Protein AF-A0A840CSH6-F1 (afdb_monomer_lite)

Foldseek 3Di:
DPPVVVLVLLLVLCVVLVPDPVLSVQSVPDPDPVSNVVSCLVCVVVCVVSVSDALVRCCVRPVVCCVVVQEDEAEEEEEEADAHEYHAAYEYEYEYEQYQEYEYEYEAYAEYEYEYEHYQEYEYEYEHYAEYEYEYAEYQEYEYAYEHYAEYEYEYAEYQEYEYHYEHYAEYEYEYAEYQEYEYEYEAYAEYEYEYAYYQEYEYEYEAYAEYEYEYAEYQEYEYEYEHYAEYEYEYEYYQEYEYEYEDYQEYEYEYEAYQEYEYEYEHYAEYEYEYEHYQEYEYEYEAYQEYEYEYEQYAEYEYEYENYAEYEYEYDNYNDYYYHYHDDHYQYDYPPAARQGDDPDDRDGDRDD

pLDDT: mean 83.44, std 13.01, range [33.84, 97.69]

Radius of gyration: 26.52 Å; chains: 1; bounding box: 66×35×86 Å

Structure (mmCIF, N/CA/C/O backbone):
data_AF-A0A840CSH6-F1
#
_entry.id   AF-A0A840CSH6-F1
#
loop_
_atom_site.group_PDB
_atom_site.id
_atom_site.type_symbol
_atom_site.label_atom_id
_atom_site.label_alt_id
_atom_site.label_comp_id
_atom_site.label_asym_id
_atom_site.label_entity_id
_atom_site.label_seq_id
_atom_site.pdbx_PDB_ins_code
_atom_site.Cartn_x
_atom_site.Cartn_y
_atom_site.Cartn_z
_atom_site.occupancy
_atom_site.B_iso_or_equiv
_atom_site.auth_seq_id
_atom_site.auth_comp_id
_atom_site.auth_asym_id
_atom_site.auth_atom_id
_atom_site.pdbx_PDB_model_num
ATOM 1 N N . MET A 1 1 ? -8.809 0.773 44.488 1.00 75.50 1 MET A N 1
ATOM 2 C CA . MET A 1 1 ? -8.266 2.043 45.018 1.00 75.50 1 MET A CA 1
ATOM 3 C C . MET A 1 1 ? -9.401 3.065 45.076 1.00 75.50 1 MET A C 1
ATOM 5 O O . MET A 1 1 ? -10.234 3.048 44.177 1.00 75.50 1 MET A O 1
ATOM 9 N N . GLU A 1 2 ? -9.477 3.898 46.118 1.00 88.19 2 GLU A N 1
ATOM 10 C CA . GLU A 1 2 ? -10.413 5.041 46.185 1.00 88.19 2 GLU A CA 1
ATOM 11 C C . GLU A 1 2 ? -10.160 6.006 45.010 1.00 88.19 2 GLU A C 1
ATOM 13 O O . GLU A 1 2 ? -9.007 6.210 44.619 1.00 88.19 2 GLU A O 1
ATOM 18 N N . PHE A 1 3 ? -11.210 6.611 44.441 1.00 91.62 3 PHE A N 1
ATOM 19 C CA . PHE A 1 3 ? -11.098 7.403 43.204 1.00 91.62 3 PHE A CA 1
ATOM 20 C C . PHE A 1 3 ? -10.075 8.544 43.305 1.00 91.62 3 PHE A C 1
ATOM 22 O O . PHE A 1 3 ? -9.263 8.716 42.399 1.00 91.62 3 PHE A O 1
ATOM 29 N N . ASN A 1 4 ? -10.067 9.293 44.411 1.00 91.31 4 ASN A N 1
ATOM 30 C CA . ASN A 1 4 ? -9.142 10.417 44.590 1.00 91.31 4 ASN A CA 1
ATOM 31 C C . ASN A 1 4 ? -7.675 9.971 44.594 1.00 91.31 4 ASN A C 1
ATOM 33 O O . ASN A 1 4 ? -6.815 10.662 44.052 1.00 91.31 4 ASN A O 1
ATOM 37 N N . GLN A 1 5 ? -7.395 8.798 45.163 1.00 92.31 5 GLN A N 1
ATOM 38 C CA . GLN A 1 5 ? -6.050 8.237 45.189 1.00 92.31 5 GLN A CA 1
ATOM 39 C C . GLN A 1 5 ? -5.638 7.729 43.800 1.00 92.31 5 GLN A C 1
ATOM 41 O O . GLN A 1 5 ? -4.528 8.012 43.359 1.00 92.31 5 GLN A O 1
ATOM 46 N N . LEU A 1 6 ? -6.555 7.070 43.079 1.00 93.06 6 LEU A N 1
ATOM 47 C CA . LEU A 1 6 ? -6.343 6.640 41.692 1.00 93.06 6 LEU A CA 1
ATOM 48 C C . LEU A 1 6 ? -6.071 7.834 40.771 1.00 93.06 6 LEU A C 1
ATOM 50 O O . LEU A 1 6 ? -5.120 7.825 39.995 1.00 93.06 6 LEU A O 1
ATOM 54 N N . LYS A 1 7 ? -6.878 8.890 40.886 1.00 95.06 7 LYS A N 1
ATOM 55 C CA . LYS A 1 7 ? -6.708 10.130 40.127 1.00 95.06 7 LYS A CA 1
ATOM 56 C C . LYS A 1 7 ? -5.348 10.767 40.398 1.00 95.06 7 LYS A C 1
ATOM 58 O O . LYS A 1 7 ? -4.677 11.162 39.449 1.00 95.06 7 LYS A O 1
ATOM 63 N N . GLN A 1 8 ? -4.934 10.856 41.662 1.00 94.38 8 GLN A N 1
ATOM 64 C CA . GLN A 1 8 ? -3.637 11.433 42.008 1.00 94.38 8 GLN A CA 1
ATOM 65 C C . GLN A 1 8 ? -2.475 10.600 41.450 1.00 94.38 8 GLN A C 1
ATOM 67 O O . GLN A 1 8 ? -1.566 11.176 40.860 1.00 94.38 8 GLN A O 1
ATOM 72 N N . ASP A 1 9 ? -2.536 9.268 41.541 1.00 93.94 9 ASP A N 1
ATOM 73 C CA . ASP A 1 9 ? -1.511 8.382 40.969 1.00 93.94 9 ASP A CA 1
ATOM 74 C C . ASP A 1 9 ? -1.409 8.537 39.440 1.00 93.94 9 ASP A C 1
ATOM 76 O O . ASP A 1 9 ? -0.312 8.687 38.897 1.00 93.94 9 ASP A O 1
ATOM 80 N N . VAL A 1 10 ? -2.547 8.597 38.735 1.00 93.12 10 VAL A N 1
ATOM 81 C CA . VAL A 1 10 ? -2.582 8.861 37.286 1.00 93.12 10 VAL A CA 1
ATOM 82 C C . VAL A 1 10 ? -1.981 10.232 36.959 1.00 93.12 10 VAL A C 1
ATOM 84 O O . VAL A 1 10 ? -1.197 10.344 36.018 1.00 93.12 10 VAL A O 1
ATOM 87 N N . LEU A 1 11 ? -2.290 11.277 37.731 1.00 93.75 11 LEU A N 1
ATOM 88 C CA . LEU A 1 11 ? -1.718 12.612 37.527 1.00 93.75 11 LEU A CA 1
ATOM 89 C C . LEU A 1 11 ? -0.207 12.640 37.783 1.00 93.75 11 LEU A C 1
ATOM 91 O O . LEU A 1 11 ? 0.535 13.216 36.988 1.00 93.75 11 LEU A O 1
ATOM 95 N N . ASP A 1 12 ? 0.275 11.988 38.836 1.00 93.88 12 ASP A N 1
ATOM 96 C CA . ASP A 1 12 ? 1.703 11.941 39.155 1.00 93.88 12 ASP A CA 1
ATOM 97 C C . ASP A 1 12 ? 2.491 11.202 38.064 1.00 93.88 12 ASP A C 1
ATOM 99 O O . ASP A 1 12 ? 3.541 11.680 37.616 1.00 93.88 12 ASP A O 1
ATOM 103 N N . ARG A 1 13 ? 1.947 10.089 37.549 1.00 94.12 13 ARG A N 1
ATOM 104 C CA . ARG A 1 13 ? 2.492 9.377 36.381 1.00 94.12 13 ARG A CA 1
ATOM 105 C C . ARG A 1 13 ? 2.490 10.253 35.131 1.00 94.12 13 ARG A C 1
ATOM 107 O O . ARG A 1 13 ? 3.520 10.360 34.468 1.00 94.12 13 ARG A O 1
ATOM 114 N N . ALA A 1 14 ? 1.379 10.929 34.838 1.00 92.75 14 ALA A N 1
ATOM 115 C CA . ALA A 1 14 ? 1.262 11.824 33.688 1.00 92.75 14 ALA A CA 1
ATOM 116 C C . ALA A 1 14 ? 2.286 12.967 33.756 1.00 92.75 14 ALA A C 1
ATOM 118 O O . ALA A 1 14 ? 2.936 13.286 32.763 1.00 92.75 14 ALA A O 1
ATOM 119 N N . LYS A 1 15 ? 2.483 13.552 34.943 1.00 92.12 15 LYS A N 1
ATOM 120 C CA . LYS A 1 15 ? 3.477 14.604 35.179 1.00 92.12 15 LYS A CA 1
ATOM 121 C C . LYS A 1 15 ? 4.899 14.088 34.980 1.00 92.12 15 LYS A C 1
ATOM 123 O O . LYS A 1 15 ? 5.709 14.767 34.352 1.00 92.12 15 LYS A O 1
ATOM 128 N N . LYS A 1 16 ? 5.200 12.885 35.480 1.00 93.06 16 LYS A N 1
ATOM 129 C CA . LYS A 1 16 ? 6.506 12.233 35.308 1.00 93.06 16 LYS A CA 1
ATOM 130 C C . LYS A 1 16 ? 6.823 11.966 33.833 1.00 93.06 16 LYS A C 1
ATOM 132 O O . LYS A 1 16 ? 7.954 12.192 33.416 1.00 93.06 16 LYS A O 1
ATOM 137 N N . CYS A 1 17 ? 5.827 11.550 33.053 1.00 90.75 17 CYS A N 1
ATOM 138 C CA . CYS A 1 17 ? 5.929 11.337 31.606 1.00 90.75 17 CYS A CA 1
ATOM 139 C C . CYS A 1 17 ? 5.760 12.626 30.777 1.00 90.75 17 CYS A C 1
ATOM 141 O O . CYS A 1 17 ? 5.670 12.551 29.558 1.00 90.75 17 CYS A O 1
ATOM 143 N N . GLN A 1 18 ? 5.721 13.805 31.414 1.00 90.62 18 GLN A N 1
ATOM 144 C CA . GLN A 1 18 ? 5.604 15.112 30.752 1.00 90.62 18 GLN A CA 1
ATOM 145 C C . GLN A 1 18 ? 4.375 15.237 29.834 1.00 90.62 18 GLN A C 1
ATOM 147 O O . GLN A 1 18 ? 4.466 15.749 28.719 1.00 90.62 18 GLN A O 1
ATOM 152 N N . ALA A 1 19 ? 3.209 14.796 30.316 1.00 87.62 19 ALA A N 1
ATOM 153 C CA . ALA A 1 19 ? 1.940 14.982 29.619 1.00 87.62 19 ALA A CA 1
ATOM 154 C C . ALA A 1 19 ? 1.723 16.446 29.209 1.00 87.62 19 ALA A C 1
ATOM 156 O O . ALA A 1 19 ? 2.018 17.384 29.959 1.00 87.62 19 ALA A O 1
ATOM 157 N N . CYS A 1 20 ? 1.144 16.641 28.029 1.00 87.62 20 CYS A N 1
ATOM 158 C CA . CYS A 1 20 ? 0.759 17.957 27.552 1.00 87.62 20 CYS A CA 1
ATOM 159 C C . CYS A 1 20 ? -0.301 18.602 28.464 1.00 87.62 20 CYS A C 1
ATOM 161 O O . CYS A 1 20 ? -1.147 17.947 29.080 1.00 87.62 20 CYS A O 1
ATOM 163 N N . GLN A 1 21 ? -0.219 19.931 28.576 1.00 88.69 21 GLN A N 1
ATOM 164 C CA . GLN A 1 21 ? -1.029 20.719 29.510 1.00 88.69 21 GLN A CA 1
ATOM 165 C C . GLN A 1 21 ? -2.552 20.538 29.333 1.00 88.69 21 GLN A C 1
ATOM 167 O O . GLN A 1 21 ? -3.242 20.452 30.354 1.00 88.69 21 GLN A O 1
ATOM 172 N N . PRO A 1 22 ? -3.114 20.473 28.107 1.00 89.94 22 PRO A N 1
ATOM 173 C CA . PRO A 1 22 ? -4.557 20.300 27.927 1.00 89.94 22 PRO A CA 1
ATOM 174 C C . PRO A 1 22 ? -5.082 18.961 28.469 1.00 89.94 22 PRO A C 1
ATOM 176 O O . PRO A 1 22 ? -6.069 18.938 29.205 1.00 89.94 22 PRO A O 1
ATOM 179 N N . GLU A 1 23 ? -4.404 17.860 28.162 1.00 88.31 23 GLU A N 1
ATOM 180 C CA . GLU A 1 23 ? -4.764 16.486 28.511 1.00 88.31 23 GLU A CA 1
ATOM 181 C C . GLU A 1 23 ? -4.581 16.250 30.009 1.00 88.31 23 GLU A C 1
ATOM 183 O O . GLU A 1 23 ? -5.478 15.722 30.670 1.00 88.31 23 GLU A O 1
ATOM 188 N N . TYR A 1 24 ? -3.477 16.754 30.572 1.00 90.81 24 TYR A N 1
ATOM 189 C CA . TYR A 1 24 ? -3.253 16.767 32.016 1.00 90.81 24 TYR A CA 1
ATOM 190 C C . TYR A 1 24 ? -4.374 17.517 32.745 1.00 90.81 24 TYR A C 1
ATOM 192 O O . TYR A 1 24 ? -4.922 17.035 33.737 1.00 90.81 24 TYR A O 1
ATOM 200 N N . LYS A 1 25 ? -4.778 18.687 32.232 1.00 92.25 25 LYS A N 1
ATOM 201 C CA . LYS A 1 25 ? -5.885 19.469 32.797 1.00 92.25 25 LYS A CA 1
ATOM 202 C C . LYS A 1 25 ? -7.226 18.745 32.661 1.00 92.25 25 LYS A C 1
ATOM 204 O O . LYS A 1 25 ? -8.068 18.890 33.544 1.00 92.25 25 LYS A O 1
ATOM 209 N N . ARG A 1 26 ? -7.431 17.964 31.594 1.00 93.56 26 ARG A N 1
ATOM 210 C CA . ARG A 1 26 ? -8.621 17.117 31.405 1.00 93.56 26 ARG A CA 1
ATOM 211 C C . ARG A 1 26 ? -8.691 16.019 32.466 1.00 93.56 26 ARG A C 1
ATOM 213 O O . ARG A 1 26 ? -9.722 15.894 33.116 1.00 93.56 26 ARG A O 1
ATOM 220 N N . ALA A 1 27 ? -7.586 15.310 32.708 1.00 91.94 27 ALA A N 1
ATOM 221 C CA . ALA A 1 27 ? -7.486 14.325 33.789 1.00 91.94 27 ALA A CA 1
ATOM 222 C C . ALA A 1 27 ? -7.647 14.977 35.174 1.00 91.94 27 ALA A C 1
ATOM 224 O O . ALA A 1 27 ? -8.342 14.459 36.039 1.00 91.94 27 ALA A O 1
ATOM 225 N N . TYR A 1 28 ? -7.076 16.166 35.391 1.00 92.44 28 TYR A N 1
ATOM 226 C CA . TYR A 1 28 ? -7.218 16.887 36.660 1.00 92.44 28 TYR A CA 1
ATOM 227 C C . TYR A 1 28 ? -8.666 17.307 36.943 1.00 92.44 28 TYR A C 1
ATOM 229 O O . TYR A 1 28 ? -9.079 17.373 38.099 1.00 92.44 28 TYR A O 1
ATOM 237 N N . LYS A 1 29 ? -9.455 17.571 35.900 1.00 94.81 29 LYS A N 1
ATOM 238 C CA . LYS A 1 29 ? -10.866 17.947 36.017 1.00 94.81 29 LYS A CA 1
ATOM 239 C C . LYS A 1 29 ? -11.826 16.767 36.145 1.00 94.81 29 LYS A C 1
ATOM 241 O O . LYS A 1 29 ? -12.981 17.021 36.443 1.00 94.81 29 LYS A O 1
ATOM 246 N N . SER A 1 30 ? -11.387 15.522 35.948 1.00 94.50 30 SER A N 1
ATOM 247 C CA . SER A 1 30 ? -12.291 14.370 36.039 1.00 94.50 30 SER A CA 1
ATOM 248 C C . SER A 1 30 ? -12.869 14.236 37.449 1.00 94.50 30 SER A C 1
ATOM 250 O O . SER A 1 30 ? -12.109 14.234 38.425 1.00 94.50 30 SER A O 1
ATOM 252 N N . GLU A 1 31 ? -14.177 14.066 37.559 1.00 93.62 31 GLU A N 1
ATOM 253 C CA . GLU A 1 31 ? -14.899 13.915 38.829 1.00 93.62 31 GLU A CA 1
ATOM 254 C C . GLU A 1 31 ? -15.273 12.457 39.114 1.00 93.62 31 GLU A C 1
ATOM 256 O O . GLU A 1 31 ? -15.646 12.110 40.232 1.00 93.62 31 GLU A O 1
ATOM 261 N N . SER A 1 32 ? -15.114 11.579 38.120 1.00 94.00 32 SER A N 1
ATOM 262 C CA . SER A 1 32 ? -15.403 10.155 38.244 1.00 94.00 32 SER A CA 1
ATOM 263 C C . SER A 1 32 ? -14.334 9.272 37.607 1.00 94.00 32 SER A C 1
ATOM 265 O O . SER A 1 32 ? -13.576 9.679 36.721 1.00 94.00 32 SER A O 1
ATOM 267 N N . LYS A 1 33 ? -14.313 8.008 38.036 1.00 93.38 33 LYS A N 1
ATOM 268 C CA . LYS A 1 33 ? -13.463 6.958 37.465 1.00 93.38 33 LYS A CA 1
ATOM 269 C C . LYS A 1 33 ? -13.720 6.759 35.966 1.00 93.38 33 LYS A C 1
ATOM 271 O O . LYS A 1 33 ? -12.779 6.556 35.208 1.00 93.38 33 LYS A O 1
ATOM 276 N N . ARG A 1 34 ? -14.984 6.888 35.551 1.00 93.19 34 ARG A N 1
ATOM 277 C CA . ARG A 1 34 ? -15.430 6.845 34.153 1.00 93.19 34 ARG A CA 1
ATOM 278 C C . ARG A 1 34 ? -14.826 7.981 33.330 1.00 93.19 34 ARG A C 1
ATOM 280 O O . ARG A 1 34 ? -14.251 7.733 32.277 1.00 93.19 34 ARG A O 1
ATOM 287 N N . GLU A 1 35 ? -14.909 9.219 33.813 1.00 93.62 35 GLU A N 1
ATOM 288 C CA . GLU A 1 35 ? -14.314 10.371 33.120 1.00 93.62 35 GLU A CA 1
ATOM 289 C C . GLU A 1 35 ? -12.792 10.269 33.038 1.00 93.62 35 GLU A C 1
ATOM 291 O O . GLU A 1 35 ? -12.209 10.565 31.995 1.00 93.62 35 GLU A O 1
ATOM 296 N N . LEU A 1 36 ? -12.150 9.812 34.116 1.00 93.44 36 LEU A N 1
ATOM 297 C CA . LEU A 1 36 ? -10.711 9.573 34.130 1.00 93.44 36 LEU A CA 1
ATOM 298 C C . LEU A 1 36 ? -10.322 8.512 33.091 1.00 93.44 36 LEU A C 1
ATOM 300 O O . LEU A 1 36 ? -9.391 8.732 32.316 1.00 93.44 36 LEU A O 1
ATOM 304 N N . LEU A 1 37 ? -11.070 7.404 33.017 1.00 92.38 37 LEU A N 1
ATOM 305 C CA . LEU A 1 37 ? -10.856 6.365 32.012 1.00 92.38 37 LEU A CA 1
ATOM 306 C C . LEU A 1 37 ? -11.077 6.889 30.589 1.00 92.38 37 LEU A C 1
ATOM 308 O O . LEU A 1 37 ? -10.273 6.577 29.720 1.00 92.38 37 LEU A O 1
ATOM 312 N N . GLN A 1 38 ? -12.080 7.736 30.341 1.00 91.50 38 GLN A N 1
ATOM 313 C CA . GLN A 1 38 ? -12.271 8.360 29.025 1.00 91.50 38 GLN A CA 1
ATOM 314 C C . GLN A 1 38 ? -11.045 9.178 28.597 1.00 91.50 38 GLN A C 1
ATOM 316 O O . GLN A 1 38 ? -10.622 9.101 27.446 1.00 91.50 38 GLN A O 1
ATOM 321 N N . VAL A 1 39 ? -10.449 9.951 29.514 1.00 91.88 39 VAL A N 1
ATOM 322 C CA . VAL A 1 39 ? -9.219 10.709 29.221 1.00 91.88 39 VAL A CA 1
ATOM 323 C C . VAL A 1 39 ? -8.065 9.767 28.875 1.00 91.88 39 VAL A C 1
ATOM 325 O O . VAL A 1 39 ? -7.308 10.054 27.945 1.00 91.88 39 VAL A O 1
ATOM 328 N N . ILE A 1 40 ? -7.950 8.642 29.588 1.00 90.38 40 ILE A N 1
ATOM 329 C CA . ILE A 1 40 ? -6.937 7.617 29.320 1.00 90.38 40 ILE A CA 1
ATOM 330 C C . ILE A 1 40 ? -7.183 6.955 27.960 1.00 90.38 40 ILE A C 1
ATOM 332 O O . ILE A 1 40 ? -6.250 6.868 27.173 1.00 90.38 40 ILE A O 1
ATOM 336 N N . VAL A 1 41 ? -8.411 6.531 27.650 1.00 86.88 41 VAL A N 1
ATOM 337 C CA . VAL A 1 41 ? -8.781 5.855 26.391 1.00 86.88 41 VAL A CA 1
ATOM 338 C C . VAL A 1 41 ? -8.519 6.742 25.176 1.00 86.88 41 VAL A C 1
ATOM 340 O O . VAL A 1 41 ? -7.950 6.280 24.184 1.00 86.88 41 VAL A O 1
ATOM 343 N N . ASP A 1 42 ? -8.850 8.029 25.269 1.00 87.19 42 ASP A N 1
ATOM 344 C CA . ASP A 1 42 ? -8.570 9.000 24.207 1.00 87.19 42 ASP A CA 1
ATOM 345 C C . ASP A 1 42 ? -7.067 9.134 23.919 1.00 87.19 42 ASP A C 1
ATOM 347 O O . ASP A 1 42 ? -6.677 9.409 22.785 1.00 87.19 42 ASP A O 1
ATOM 351 N N . ASN A 1 43 ? -6.226 8.891 24.928 1.00 87.12 43 ASN A N 1
ATOM 352 C CA . ASN A 1 43 ? -4.773 9.057 24.876 1.00 87.12 43 ASN A CA 1
ATOM 353 C C . ASN A 1 43 ? -4.014 7.739 25.089 1.00 87.12 43 ASN A C 1
ATOM 355 O O . ASN A 1 43 ? -2.832 7.748 25.439 1.00 87.12 43 ASN A O 1
ATOM 359 N N . ILE A 1 44 ? -4.668 6.593 24.876 1.00 84.38 44 ILE A N 1
ATOM 360 C CA . ILE A 1 44 ? -4.154 5.305 25.358 1.00 84.38 44 ILE A CA 1
ATOM 361 C C . ILE A 1 44 ? -2.854 4.902 24.657 1.00 84.38 44 ILE A C 1
ATOM 363 O O . ILE A 1 44 ? -1.945 4.364 25.281 1.00 84.38 44 ILE A O 1
ATOM 367 N N . VAL A 1 45 ? -2.719 5.263 23.376 1.00 79.38 45 VAL A N 1
ATOM 368 C CA . VAL A 1 45 ? -1.491 5.061 22.594 1.00 79.38 45 VAL A CA 1
ATOM 369 C C . VAL A 1 45 ? -0.317 5.818 23.212 1.00 79.38 45 VAL A C 1
ATOM 371 O O . VAL A 1 45 ? 0.763 5.253 23.362 1.00 79.38 45 VAL A O 1
ATOM 374 N N . TRP A 1 46 ? -0.526 7.074 23.613 1.00 86.19 46 TRP A N 1
ATOM 375 C CA . TRP A 1 46 ? 0.505 7.882 24.264 1.00 86.19 46 TRP A CA 1
ATOM 376 C C . TRP A 1 46 ? 0.846 7.336 25.655 1.00 86.19 46 TRP A C 1
ATOM 378 O O . TRP A 1 46 ? 2.021 7.147 25.963 1.00 86.19 46 TRP A O 1
ATOM 388 N N . ALA A 1 47 ? -0.173 7.002 26.455 1.00 86.06 47 ALA A N 1
ATOM 389 C CA . ALA A 1 47 ? 0.015 6.486 27.809 1.00 86.06 47 ALA A CA 1
ATOM 390 C C . ALA A 1 47 ? 0.879 5.212 27.830 1.00 86.06 47 ALA A C 1
ATOM 392 O O . ALA A 1 47 ? 1.738 5.060 28.697 1.00 86.06 47 ALA A O 1
ATOM 393 N N . TYR A 1 48 ? 0.700 4.326 26.849 1.00 83.00 48 TYR A N 1
ATOM 394 C CA . TYR A 1 48 ? 1.514 3.117 26.717 1.00 83.00 48 TYR A CA 1
ATOM 395 C C . TYR A 1 48 ? 2.885 3.385 26.094 1.00 83.00 48 TYR A C 1
ATOM 397 O O . TYR A 1 48 ? 3.886 2.846 26.567 1.00 83.00 48 TYR A O 1
ATOM 405 N N . LYS A 1 49 ? 2.964 4.242 25.067 1.00 82.62 49 LYS A N 1
ATOM 406 C CA . LYS A 1 49 ? 4.234 4.609 24.420 1.00 82.62 49 LYS A CA 1
ATOM 407 C C . LYS A 1 49 ? 5.226 5.217 25.415 1.00 82.62 49 LYS A C 1
ATOM 409 O O . LYS A 1 49 ? 6.387 4.819 25.434 1.00 82.62 49 LYS A O 1
ATOM 414 N N . GLU A 1 50 ? 4.756 6.119 26.273 1.00 87.94 50 GLU A N 1
ATOM 415 C CA . GLU A 1 50 ? 5.570 6.758 27.316 1.00 87.94 50 GLU A CA 1
ATOM 416 C C . GLU A 1 50 ? 5.708 5.904 28.587 1.00 87.94 50 GLU A C 1
ATOM 418 O O . GLU A 1 50 ? 6.267 6.361 29.587 1.00 87.94 50 GLU A O 1
ATOM 423 N N . LYS A 1 51 ? 5.197 4.662 28.571 1.00 85.19 51 LYS A N 1
ATOM 424 C CA . LYS A 1 51 ? 5.183 3.734 29.716 1.00 85.19 51 LYS A CA 1
ATOM 425 C C . LYS A 1 51 ? 4.581 4.357 30.981 1.00 85.19 51 LYS A C 1
ATOM 427 O O . LYS A 1 51 ? 4.998 4.051 32.098 1.00 85.19 51 LYS A O 1
ATOM 432 N N . MET A 1 52 ? 3.615 5.254 30.805 1.00 90.19 52 MET A N 1
ATOM 433 C CA . MET A 1 52 ? 2.877 5.879 31.897 1.00 90.19 52 MET A CA 1
ATOM 434 C C . MET A 1 52 ? 1.995 4.841 32.602 1.00 90.19 52 MET A C 1
ATOM 436 O O . MET A 1 52 ? 1.938 4.799 33.835 1.00 90.19 52 MET A O 1
ATOM 440 N N . LEU A 1 53 ? 1.321 4.011 31.802 1.00 87.81 53 LEU A N 1
ATOM 441 C CA . LEU A 1 53 ? 0.413 2.951 32.227 1.00 87.81 53 LEU A CA 1
ATOM 442 C C . LEU A 1 53 ? 0.782 1.646 31.516 1.00 87.81 53 LEU A C 1
ATOM 444 O O . LEU A 1 53 ? 1.281 1.666 30.390 1.00 87.81 53 LEU A O 1
ATOM 448 N N . ASP A 1 54 ? 0.512 0.523 32.174 1.00 85.25 54 ASP A N 1
ATOM 449 C CA . ASP A 1 54 ? 0.631 -0.816 31.601 1.00 85.25 54 ASP A CA 1
ATOM 450 C C . ASP A 1 54 ? -0.704 -1.573 31.694 1.00 85.25 54 ASP A C 1
ATOM 452 O O . ASP A 1 54 ? -1.658 -1.138 32.347 1.00 85.25 54 ASP A O 1
ATOM 456 N N . THR A 1 55 ? -0.787 -2.712 31.003 1.00 82.81 55 THR A N 1
ATOM 457 C CA . THR A 1 55 ? -2.009 -3.528 30.934 1.00 82.81 55 THR A CA 1
ATOM 458 C C . THR A 1 55 ? -2.454 -4.040 32.293 1.00 82.81 55 THR A C 1
ATOM 460 O O . THR A 1 55 ? -3.655 -4.050 32.558 1.00 82.81 55 THR A O 1
ATOM 463 N N . GLN A 1 56 ? -1.519 -4.410 33.170 1.00 84.94 56 GLN A N 1
ATOM 464 C CA . GLN A 1 56 ? -1.870 -4.904 34.496 1.00 84.94 56 GLN A CA 1
ATOM 465 C C . GLN A 1 56 ? -2.506 -3.789 35.328 1.00 84.94 56 GLN A C 1
ATOM 467 O O . GLN A 1 56 ? -3.573 -3.980 35.903 1.00 84.94 56 GLN A O 1
ATOM 472 N N . TYR A 1 57 ? -1.928 -2.589 35.291 1.00 88.50 57 TYR A N 1
ATOM 473 C CA . TYR A 1 57 ? -2.480 -1.4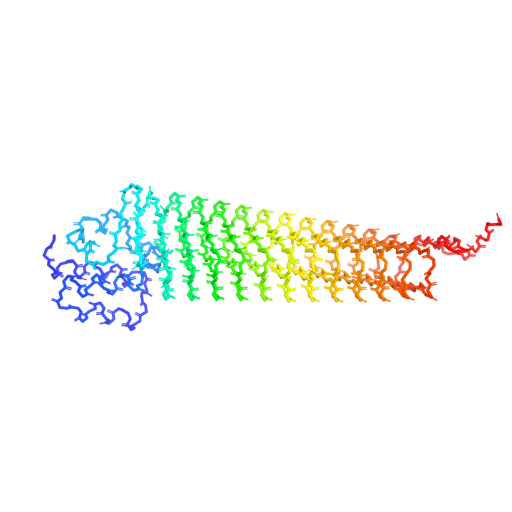18 35.955 1.00 88.50 57 TYR A CA 1
ATOM 474 C C . TYR A 1 57 ? -3.893 -1.085 35.462 1.00 88.50 57 TYR A C 1
ATOM 476 O O . TYR A 1 57 ? -4.768 -0.769 36.272 1.00 88.50 57 TYR A O 1
ATOM 484 N N . MET A 1 58 ? -4.135 -1.159 34.148 1.00 87.81 58 MET A N 1
ATOM 485 C CA . MET A 1 58 ? -5.466 -0.924 33.580 1.00 87.81 58 MET A CA 1
ATOM 486 C C . MET A 1 58 ? -6.481 -1.958 34.078 1.00 87.81 58 MET A C 1
ATOM 488 O O . MET A 1 58 ? -7.597 -1.587 34.435 1.00 87.81 58 MET A O 1
ATOM 492 N N . ILE A 1 59 ? -6.098 -3.236 34.140 1.00 85.19 59 ILE A N 1
ATOM 493 C CA . ILE A 1 59 ? -6.955 -4.319 34.644 1.00 85.19 59 ILE A CA 1
ATOM 494 C C . ILE A 1 59 ? -7.278 -4.108 36.125 1.00 85.19 59 ILE A C 1
ATOM 496 O O . ILE A 1 59 ? -8.450 -4.115 36.509 1.00 85.19 59 ILE A O 1
ATOM 500 N N . ASP A 1 60 ? -6.256 -3.868 36.944 1.00 88.88 60 ASP A N 1
ATOM 501 C CA . ASP A 1 60 ? -6.393 -3.756 38.397 1.00 88.88 60 ASP A CA 1
ATOM 502 C C . ASP A 1 60 ? -7.262 -2.561 38.800 1.00 88.88 60 ASP A C 1
ATOM 504 O O . ASP A 1 60 ? -7.975 -2.604 39.806 1.00 88.88 60 ASP A O 1
ATOM 508 N N . ASN A 1 61 ? -7.209 -1.483 38.012 1.00 90.25 61 ASN A N 1
ATOM 509 C CA . ASN A 1 61 ? -7.864 -0.235 38.363 1.00 90.25 61 ASN A CA 1
ATOM 510 C C . ASN A 1 61 ? -9.142 0.050 37.587 1.00 90.25 61 ASN A C 1
ATOM 512 O O . ASN A 1 61 ? -9.942 0.790 38.134 1.00 90.25 61 ASN A O 1
ATOM 516 N N . PHE A 1 62 ? -9.378 -0.486 36.384 1.00 90.62 62 PHE A N 1
ATOM 517 C CA . PHE A 1 62 ? -10.496 -0.067 35.515 1.00 90.62 62 PHE A CA 1
ATOM 518 C C . PHE A 1 62 ? -11.302 -1.216 34.883 1.00 90.62 62 PHE A C 1
ATOM 520 O O . PHE A 1 62 ? -12.175 -0.948 34.057 1.00 90.62 62 PHE A O 1
ATOM 527 N N . SER A 1 63 ? -11.037 -2.475 35.247 1.00 86.12 63 SER A N 1
ATOM 528 C CA . SER A 1 63 ? -11.691 -3.653 34.643 1.00 86.12 63 SER A CA 1
ATOM 529 C C . SER A 1 63 ? -13.223 -3.640 34.704 1.00 86.12 63 SER A C 1
ATOM 531 O O . SER A 1 63 ? -13.875 -4.119 33.781 1.00 86.12 63 SER A O 1
ATOM 533 N N . ASP A 1 64 ? -13.801 -3.032 35.737 1.00 87.38 64 ASP A N 1
ATOM 534 C CA . ASP A 1 64 ? -15.241 -2.814 35.923 1.00 87.38 64 ASP A CA 1
ATOM 535 C C . ASP A 1 64 ? -15.889 -1.931 34.845 1.00 87.38 64 ASP A C 1
ATOM 537 O O . ASP A 1 64 ? -17.101 -1.983 34.658 1.00 87.38 64 ASP A O 1
ATOM 541 N N . LEU A 1 65 ? -15.099 -1.135 34.121 1.00 89.75 65 LEU A N 1
ATOM 542 C CA . LEU A 1 65 ? -15.573 -0.214 33.085 1.00 89.75 65 LEU A CA 1
ATOM 543 C C . LEU A 1 65 ? -15.229 -0.681 31.662 1.00 89.75 65 LEU A C 1
ATOM 545 O O . LEU A 1 65 ? -15.617 -0.037 30.693 1.00 89.75 65 LEU A O 1
ATOM 549 N N . PHE A 1 66 ? -14.503 -1.785 31.492 1.00 86.62 66 PHE A N 1
ATOM 550 C CA . PHE A 1 66 ? -13.974 -2.189 30.185 1.00 86.62 66 PHE A CA 1
ATOM 551 C C . PHE A 1 66 ? -15.047 -2.433 29.124 1.00 86.62 66 PHE A C 1
ATOM 553 O O . PHE A 1 66 ? -14.908 -1.955 27.999 1.00 86.62 66 PHE A O 1
ATOM 560 N N . GLU A 1 67 ? -16.134 -3.115 29.481 1.00 80.69 67 GLU A N 1
ATOM 561 C CA . GLU A 1 67 ? -17.228 -3.397 28.547 1.00 80.69 67 GLU A CA 1
ATOM 562 C C . GLU A 1 67 ? -17.912 -2.111 28.060 1.00 80.69 67 GLU A C 1
ATOM 564 O O . GLU A 1 67 ? -18.229 -1.984 26.876 1.00 80.69 67 GLU A O 1
ATOM 569 N N . GLU A 1 68 ? -18.058 -1.122 28.946 1.00 85.56 68 GLU A N 1
ATOM 570 C CA . GLU A 1 68 ? -18.648 0.181 28.628 1.00 85.56 68 GLU A CA 1
ATOM 571 C C . GLU A 1 68 ? -17.807 0.955 27.598 1.00 85.56 68 GLU A C 1
ATOM 573 O O . GLU A 1 68 ? -18.351 1.614 26.712 1.00 85.56 68 GLU A O 1
ATOM 578 N N . PHE A 1 69 ? -16.480 0.833 27.682 1.00 83.50 69 PHE A N 1
ATOM 579 C CA . PHE A 1 69 ? -15.525 1.517 26.806 1.00 83.50 69 PHE A CA 1
ATOM 580 C C . PHE A 1 69 ? -15.057 0.667 25.612 1.00 83.50 69 PHE A C 1
ATOM 582 O O . PHE A 1 69 ? -14.216 1.119 24.832 1.00 83.50 69 PHE A O 1
ATOM 589 N N . GLY A 1 70 ? -15.574 -0.558 25.447 1.00 80.56 70 GLY A N 1
ATOM 590 C CA . GLY A 1 70 ? -15.150 -1.475 24.384 1.00 80.56 70 GLY A CA 1
ATOM 591 C C . GLY A 1 70 ? -13.675 -1.885 24.484 1.00 80.56 70 GLY A C 1
ATOM 592 O O . GLY A 1 70 ? -12.994 -1.995 23.458 1.00 80.56 70 GLY A O 1
ATOM 593 N N . ILE A 1 71 ? -13.175 -2.060 25.711 1.00 82.56 71 ILE A N 1
ATOM 594 C CA . ILE A 1 71 ? -11.811 -2.498 26.023 1.00 82.56 71 ILE A CA 1
ATOM 595 C C . ILE A 1 71 ? -11.817 -4.004 26.297 1.00 82.56 71 ILE A C 1
ATOM 597 O O . ILE A 1 71 ? -12.616 -4.485 27.095 1.00 82.56 71 ILE A O 1
ATOM 601 N N . TYR A 1 72 ? -10.901 -4.750 25.681 1.00 80.62 72 TYR A N 1
ATOM 602 C CA . TYR A 1 72 ? -10.767 -6.195 25.889 1.00 80.62 72 TYR A CA 1
ATOM 603 C C . TYR A 1 72 ? -9.297 -6.581 26.056 1.00 80.62 72 TYR A C 1
ATOM 605 O O . TYR A 1 72 ? -8.414 -5.945 25.482 1.00 80.62 72 TYR A O 1
ATOM 613 N N . THR A 1 73 ? -9.012 -7.593 26.875 1.00 74.25 73 THR A N 1
ATOM 614 C CA . THR A 1 73 ? -7.637 -7.903 27.299 1.00 74.25 73 THR A CA 1
ATOM 615 C C . THR A 1 73 ? -7.139 -9.268 26.851 1.00 74.25 73 THR A C 1
ATOM 617 O O . THR A 1 73 ? -6.100 -9.338 26.202 1.00 74.25 73 THR A O 1
ATOM 620 N N . THR A 1 74 ? -7.833 -10.360 27.181 1.00 66.50 74 THR A N 1
ATOM 621 C CA . THR A 1 74 ? -7.364 -11.732 26.928 1.00 66.50 74 THR A CA 1
ATOM 622 C C . THR A 1 74 ? -8.355 -12.544 26.099 1.00 66.50 74 THR A C 1
ATOM 624 O O . THR A 1 74 ? -9.548 -12.588 26.389 1.00 66.50 74 THR A O 1
ATOM 627 N N . GLY A 1 75 ? -7.829 -13.254 25.095 1.00 67.50 75 GLY A N 1
ATOM 628 C CA . GLY A 1 75 ? -8.591 -14.185 24.263 1.00 67.50 75 GLY A CA 1
ATOM 629 C C . GLY A 1 75 ? -8.805 -13.725 22.821 1.00 67.50 75 GLY A C 1
ATOM 630 O O . GLY A 1 75 ? -8.218 -12.747 22.352 1.00 67.50 75 GLY A O 1
ATOM 631 N N . LEU A 1 76 ? -9.618 -14.509 22.109 1.00 70.31 76 LEU A N 1
ATOM 632 C CA . LEU A 1 76 ? -10.119 -14.202 20.774 1.00 70.31 76 LEU A CA 1
ATOM 633 C C . LEU A 1 76 ? -11.479 -13.526 20.911 1.00 70.31 76 LEU A C 1
ATOM 635 O O . LEU A 1 76 ? -12.396 -14.108 21.491 1.00 70.31 76 LEU A O 1
ATOM 639 N N . HIS A 1 77 ? -11.616 -12.331 20.347 1.00 75.56 77 HIS A N 1
ATOM 640 C CA . HIS A 1 77 ? -12.877 -11.598 20.372 1.00 75.56 77 HIS A CA 1
ATOM 641 C C . HIS A 1 77 ? -13.389 -11.325 18.958 1.00 75.56 77 HIS A C 1
ATOM 643 O O . HIS A 1 77 ? -12.638 -10.836 18.111 1.00 75.56 77 HIS A O 1
ATOM 649 N N . GLU A 1 78 ? -14.665 -11.634 18.717 1.00 75.94 78 GLU A N 1
ATOM 650 C CA . GLU A 1 78 ? -15.367 -11.334 17.469 1.00 75.94 78 GLU A CA 1
ATOM 651 C C . GLU A 1 78 ? -16.470 -10.301 17.719 1.00 75.94 78 GLU A C 1
ATOM 653 O O . GLU A 1 78 ? -17.285 -10.463 18.628 1.00 75.94 78 GLU A O 1
ATOM 658 N N . PHE A 1 79 ? -16.498 -9.241 16.911 1.00 75.50 79 PHE A N 1
ATOM 659 C CA . PHE A 1 79 ? -17.425 -8.120 17.083 1.00 75.50 79 PHE A CA 1
ATOM 660 C C . PHE A 1 79 ? -18.181 -7.800 15.799 1.00 75.50 79 PHE A C 1
ATOM 662 O O . PHE A 1 79 ? -17.624 -7.929 14.709 1.00 75.50 79 PHE A O 1
ATOM 669 N N . LYS A 1 80 ? -19.411 -7.297 15.953 1.00 73.00 80 LYS A N 1
ATOM 670 C CA . LYS A 1 80 ? -20.196 -6.650 14.894 1.00 73.00 80 LYS A CA 1
ATOM 671 C C . LYS A 1 80 ? -20.320 -5.149 15.184 1.00 73.00 80 LYS A C 1
ATOM 673 O O . LYS A 1 80 ? -20.652 -4.780 16.309 1.00 73.00 80 LYS A O 1
ATOM 678 N N . ASP A 1 81 ? -20.026 -4.324 14.179 1.00 62.84 81 ASP A N 1
ATOM 679 C CA . ASP A 1 81 ? -20.247 -2.866 14.113 1.00 62.84 81 ASP A CA 1
ATOM 680 C C . ASP A 1 81 ? -19.753 -2.011 15.292 1.00 62.84 81 ASP A C 1
ATOM 682 O O . ASP A 1 81 ? -20.553 -1.330 15.934 1.00 62.84 81 ASP A O 1
ATOM 686 N N . LYS A 1 82 ? -18.441 -1.994 15.583 1.00 67.75 82 LYS A N 1
ATOM 687 C CA . LYS A 1 82 ? -17.869 -1.129 16.640 1.00 67.75 82 LYS A CA 1
ATOM 688 C C . LYS A 1 82 ? -16.418 -0.703 16.387 1.00 67.75 82 LYS A C 1
ATOM 690 O O . LYS A 1 82 ? -15.696 -1.305 15.599 1.00 67.75 82 LYS A O 1
ATOM 695 N N . SER A 1 83 ? -15.988 0.322 17.127 1.00 77.06 83 SER A N 1
ATOM 696 C CA . SER A 1 83 ? -14.579 0.578 17.446 1.00 77.06 83 SER A CA 1
ATOM 697 C C . SER A 1 83 ? -14.202 -0.222 18.694 1.00 77.06 83 SER A C 1
ATOM 699 O O . SER A 1 83 ? -14.929 -0.171 19.683 1.00 77.06 83 SER A O 1
ATOM 701 N N . VAL A 1 84 ? -13.070 -0.925 18.668 1.00 81.06 84 VAL A N 1
ATOM 702 C CA . VAL A 1 84 ? -12.605 -1.786 19.767 1.00 81.06 84 VAL A CA 1
ATOM 703 C C . VAL A 1 84 ? -11.176 -1.430 20.162 1.00 81.06 84 VAL A C 1
ATOM 705 O O . VAL A 1 84 ? -10.339 -1.158 19.298 1.00 81.06 84 VAL A O 1
ATOM 708 N N . THR A 1 85 ? -10.888 -1.465 21.464 1.00 81.06 85 THR A N 1
ATOM 709 C CA . THR A 1 85 ? -9.531 -1.322 22.004 1.00 81.06 85 THR A CA 1
ATOM 710 C C . THR A 1 85 ? -9.080 -2.628 22.659 1.00 81.06 85 THR A C 1
ATOM 712 O O . THR A 1 85 ? -9.766 -3.150 23.532 1.00 81.06 85 THR A O 1
ATOM 715 N N . LEU A 1 86 ? -7.922 -3.153 22.258 1.00 76.19 86 LEU A N 1
ATOM 716 C CA . LEU A 1 86 ? -7.287 -4.317 22.875 1.00 76.19 86 LEU A CA 1
ATOM 717 C C . LEU A 1 86 ? -6.057 -3.940 23.698 1.00 76.19 86 LEU A C 1
ATOM 719 O O . LEU A 1 86 ? -5.219 -3.162 23.235 1.00 76.19 86 LEU A O 1
ATOM 723 N N . LEU A 1 87 ? -5.924 -4.558 24.872 1.00 76.50 87 LEU A N 1
ATOM 724 C CA . LEU A 1 87 ? -4.796 -4.385 25.788 1.00 76.50 87 LEU A CA 1
ATOM 725 C C . LEU A 1 87 ? -4.105 -5.725 26.086 1.00 76.50 87 LEU A C 1
ATOM 727 O O . LEU A 1 87 ? -4.709 -6.615 26.679 1.00 76.50 87 LEU A O 1
ATOM 731 N N . GLY A 1 88 ? -2.816 -5.842 25.759 1.00 69.06 88 GLY A N 1
ATOM 732 C CA . GLY A 1 88 ? -2.019 -7.053 25.979 1.00 69.06 88 GLY A CA 1
ATOM 733 C C . GLY A 1 88 ? -2.204 -8.116 24.891 1.00 69.06 88 GLY A C 1
ATOM 734 O O . GLY A 1 88 ? -2.769 -7.847 23.832 1.00 69.06 88 GLY A O 1
ATOM 735 N N . SER A 1 89 ? -1.720 -9.337 25.156 1.00 64.19 89 SER A N 1
ATOM 736 C CA . SER A 1 89 ? -1.552 -10.431 24.179 1.00 64.19 89 SER A CA 1
ATOM 737 C C . SER A 1 89 ? -2.859 -11.108 23.715 1.00 64.19 89 SER A C 1
ATOM 739 O O . SER A 1 89 ? -2.962 -12.334 23.688 1.00 64.19 89 SER A O 1
ATOM 741 N N . SER A 1 90 ? -3.881 -10.328 23.369 1.00 70.38 90 SER A N 1
ATOM 742 C CA . SER A 1 90 ? -5.136 -10.791 22.765 1.00 70.38 90 SER A CA 1
ATOM 743 C C . SER A 1 90 ? -5.114 -10.722 21.241 1.00 70.38 90 SER A C 1
ATOM 745 O O . SER A 1 90 ? -4.213 -10.157 20.613 1.00 70.38 90 SER A O 1
ATOM 747 N N . SER A 1 91 ? -6.153 -11.309 20.649 1.00 79.19 91 SER A N 1
ATOM 748 C CA . SER A 1 91 ? -6.447 -11.233 19.227 1.00 79.19 91 SER A CA 1
ATOM 749 C C . SER A 1 91 ? -7.882 -10.739 19.017 1.00 79.19 91 SER A C 1
ATOM 751 O O . SER A 1 91 ? -8.821 -11.291 19.590 1.00 79.19 91 SER A O 1
ATOM 753 N N . ALA A 1 92 ? -8.077 -9.727 18.167 1.00 79.75 92 ALA A N 1
ATOM 754 C CA . ALA A 1 92 ? -9.413 -9.237 17.801 1.00 79.75 92 ALA A CA 1
ATOM 755 C C . ALA A 1 92 ? -9.704 -9.472 16.330 1.00 79.75 92 ALA A C 1
ATOM 757 O O . ALA A 1 92 ? -8.853 -9.248 15.466 1.00 79.75 92 ALA A O 1
ATOM 758 N N . THR A 1 93 ? -10.951 -9.845 16.067 1.00 84.06 93 THR A N 1
ATOM 759 C CA . THR A 1 93 ? -11.549 -9.822 14.741 1.00 84.06 93 THR A CA 1
ATOM 760 C C . THR A 1 93 ? -12.814 -8.973 14.778 1.00 84.06 93 THR A C 1
ATOM 762 O O . THR A 1 93 ? -13.746 -9.262 15.522 1.00 84.06 93 THR A O 1
ATOM 765 N N . ILE A 1 94 ? -12.875 -7.924 13.969 1.00 82.69 94 ILE A N 1
ATOM 766 C CA . ILE A 1 94 ? -14.123 -7.204 13.717 1.00 82.69 94 ILE A CA 1
ATOM 767 C C . ILE A 1 94 ? -14.674 -7.700 12.385 1.00 82.69 94 ILE A C 1
ATOM 769 O O . ILE A 1 94 ? -13.962 -7.641 11.384 1.00 82.69 94 ILE A O 1
ATOM 773 N N . LYS A 1 95 ? -15.922 -8.176 12.376 1.00 83.69 95 LYS A N 1
ATOM 774 C CA . LYS A 1 95 ? -16.642 -8.537 11.152 1.00 83.69 95 LYS A CA 1
ATOM 775 C C . LYS A 1 95 ? -17.859 -7.654 10.991 1.00 83.69 95 LYS A C 1
ATOM 777 O O . LYS A 1 95 ? -18.726 -7.644 11.866 1.00 83.69 95 LYS A O 1
ATOM 782 N N . THR A 1 96 ? -17.949 -6.943 9.876 1.00 78.62 96 THR A N 1
ATOM 783 C CA . THR A 1 96 ? -19.075 -6.040 9.652 1.00 78.62 96 THR A CA 1
ATOM 784 C C . THR A 1 96 ? -19.662 -6.103 8.247 1.00 78.62 96 THR A C 1
ATOM 786 O O . THR A 1 96 ? -19.023 -6.573 7.301 1.00 78.62 96 THR A O 1
ATOM 789 N N . LEU A 1 97 ? -20.912 -5.654 8.141 1.00 81.62 97 LEU A N 1
ATOM 790 C CA . LEU A 1 97 ? -21.680 -5.533 6.907 1.00 81.62 97 LEU A CA 1
ATOM 791 C C . LEU A 1 97 ? -22.265 -4.118 6.883 1.00 81.62 97 LEU A C 1
ATOM 793 O O . LEU A 1 97 ? -22.952 -3.743 7.829 1.00 81.62 97 LEU A O 1
ATOM 797 N N . ASP A 1 98 ? -21.979 -3.355 5.832 1.00 77.88 98 ASP A N 1
ATOM 798 C CA . ASP A 1 98 ? -22.505 -2.002 5.614 1.00 77.88 98 ASP A CA 1
ATOM 799 C C . ASP A 1 98 ? -22.251 -1.016 6.775 1.00 77.88 98 ASP A C 1
ATOM 801 O O . ASP A 1 98 ? -23.141 -0.291 7.227 1.00 77.88 98 ASP A O 1
ATOM 805 N N . SER A 1 99 ? -21.014 -0.955 7.273 1.00 74.56 99 SER A N 1
ATOM 806 C CA . SER A 1 99 ? -20.656 -0.064 8.388 1.00 74.56 99 SER A CA 1
ATOM 807 C C . SER A 1 99 ? -20.172 1.304 7.930 1.00 74.56 99 SER A C 1
ATOM 809 O O . SER A 1 99 ? -19.429 1.442 6.962 1.00 74.56 99 SER A O 1
ATOM 811 N N . SER A 1 100 ? -20.441 2.339 8.724 1.00 81.62 100 SER A N 1
ATOM 812 C CA . SER A 1 100 ? -19.758 3.624 8.539 1.00 81.62 100 SER A CA 1
ATOM 813 C C . SER A 1 100 ? -18.255 3.508 8.821 1.00 81.62 100 SER A C 1
ATOM 815 O O . SER A 1 100 ? -17.433 4.030 8.072 1.00 81.62 100 SER A O 1
ATOM 817 N N . SER A 1 101 ? -17.866 2.792 9.880 1.00 83.56 101 SER A N 1
ATOM 818 C CA . SER A 1 101 ? -16.457 2.559 10.198 1.00 83.56 101 SER A CA 1
ATOM 819 C C . SER A 1 101 ? -16.235 1.309 11.047 1.00 83.56 101 SER A C 1
ATOM 821 O O . SER A 1 101 ? -17.046 0.984 11.912 1.00 83.56 101 SER A O 1
ATOM 823 N N . ALA A 1 102 ? -15.099 0.646 10.835 1.00 86.00 102 ALA A N 1
ATOM 824 C CA . ALA A 1 102 ? -14.577 -0.416 11.688 1.00 86.00 102 ALA A CA 1
ATOM 825 C C . ALA A 1 102 ? -13.171 -0.025 12.151 1.00 86.00 102 ALA A C 1
ATOM 827 O O . ALA A 1 102 ? -12.302 0.264 11.327 1.00 86.00 102 ALA A O 1
ATOM 828 N N . THR A 1 103 ? -12.939 0.020 13.465 1.00 87.50 103 THR A N 1
ATOM 829 C CA . THR A 1 103 ? -11.640 0.430 14.021 1.00 87.50 103 THR A CA 1
ATOM 830 C C . THR A 1 103 ? -11.164 -0.543 15.089 1.00 87.50 103 THR A C 1
ATOM 832 O O . THR A 1 103 ? -11.886 -0.806 16.046 1.00 87.50 103 THR A O 1
ATOM 835 N N . ILE A 1 104 ? -9.928 -1.029 14.963 1.00 86.12 104 ILE A N 1
ATOM 836 C CA . ILE A 1 104 ? -9.227 -1.747 16.033 1.00 86.12 104 ILE A CA 1
ATOM 837 C C . ILE A 1 104 ? -8.031 -0.911 16.474 1.00 86.12 104 ILE A C 1
ATOM 839 O O . ILE A 1 104 ? -7.175 -0.562 15.662 1.00 86.12 104 ILE A O 1
ATOM 843 N N . LYS A 1 105 ? -7.945 -0.631 17.773 1.00 86.31 105 LYS A N 1
ATOM 844 C CA . LYS A 1 105 ? -6.733 -0.116 18.416 1.00 86.31 105 LYS A CA 1
ATOM 845 C C . LYS A 1 105 ? -6.139 -1.221 19.273 1.00 86.31 105 LYS A C 1
ATOM 847 O O . LYS A 1 105 ? -6.850 -1.764 20.110 1.00 86.31 105 LYS A O 1
ATOM 852 N N . THR A 1 106 ? -4.866 -1.558 19.100 1.00 79.81 106 THR A N 1
ATOM 853 C CA . THR A 1 106 ? -4.214 -2.575 19.935 1.00 79.81 106 THR A CA 1
ATOM 854 C C . THR A 1 106 ? -2.929 -2.075 20.569 1.00 79.81 106 THR A C 1
ATOM 856 O O . THR A 1 106 ? -2.124 -1.396 19.929 1.00 79.81 106 THR A O 1
ATOM 859 N N . LEU A 1 107 ? -2.705 -2.495 21.808 1.00 79.19 107 LEU A N 1
ATOM 860 C CA . LEU A 1 107 ? -1.476 -2.272 22.557 1.00 79.19 107 LEU A CA 1
ATOM 861 C C . LEU A 1 107 ? -0.893 -3.641 22.915 1.00 79.19 107 LEU A C 1
ATOM 863 O O . LEU A 1 107 ? -1.462 -4.334 23.753 1.00 79.19 107 LEU A O 1
ATOM 867 N N . ASP A 1 108 ? 0.208 -4.021 22.264 1.00 73.06 108 ASP A N 1
ATOM 868 C CA . ASP A 1 108 ? 0.914 -5.297 22.453 1.00 73.06 108 ASP A CA 1
ATOM 869 C C . ASP A 1 108 ? 0.075 -6.559 22.159 1.00 73.06 108 ASP A C 1
ATOM 871 O O . ASP A 1 108 ? -0.106 -7.421 23.015 1.00 73.06 108 ASP A O 1
ATOM 875 N N . SER A 1 109 ? -0.457 -6.671 20.934 1.00 69.81 109 SER A N 1
ATOM 876 C CA . SER A 1 109 ? -1.371 -7.765 20.555 1.00 69.81 109 SER A CA 1
ATOM 877 C C . SER A 1 109 ? -0.732 -8.875 19.724 1.00 69.81 109 SER A C 1
ATOM 879 O O . SER A 1 109 ? 0.226 -8.671 18.978 1.00 69.81 109 SER A O 1
ATOM 881 N N . SER A 1 110 ? -1.310 -10.075 19.782 1.00 80.06 110 SER A N 1
ATOM 882 C CA . SER A 1 110 ? -0.907 -11.151 18.872 1.00 80.06 110 SER A CA 1
ATOM 883 C C . SER A 1 110 ? -1.415 -10.881 17.455 1.00 80.06 110 SER A C 1
ATOM 885 O O . SER A 1 110 ? -0.656 -10.993 16.491 1.00 80.06 110 SER A O 1
ATOM 887 N N . SER A 1 111 ? -2.680 -10.474 17.297 1.00 83.69 111 SER A N 1
ATOM 888 C CA . SER A 1 111 ? -3.215 -10.145 15.972 1.00 83.69 111 SER A CA 1
ATOM 889 C C . SER A 1 111 ? -4.445 -9.236 15.986 1.00 83.69 111 SER A C 1
ATOM 891 O O . SER A 1 111 ? -5.386 -9.477 16.741 1.00 83.69 111 SER A O 1
ATOM 893 N N . ALA A 1 112 ? -4.522 -8.305 15.038 1.00 87.88 112 ALA A N 1
ATOM 894 C CA . ALA A 1 112 ? -5.711 -7.501 14.763 1.00 87.88 112 ALA A CA 1
ATOM 895 C C . ALA A 1 112 ? -6.233 -7.784 13.350 1.00 87.88 112 ALA A C 1
ATOM 897 O O . ALA A 1 112 ? -5.479 -7.671 12.383 1.00 87.88 112 ALA A O 1
ATOM 898 N N . THR A 1 113 ? -7.513 -8.142 13.219 1.00 90.75 113 THR A N 1
ATOM 899 C CA . THR A 1 113 ? -8.148 -8.404 11.920 1.00 90.75 113 THR A CA 1
ATOM 900 C C . THR A 1 113 ? -9.458 -7.638 11.766 1.00 90.75 113 THR A C 1
ATOM 902 O O . THR A 1 113 ? -10.324 -7.711 12.629 1.00 90.75 113 THR A O 1
ATOM 905 N N . ILE A 1 114 ? -9.638 -6.945 10.646 1.00 89.62 114 ILE A N 1
ATOM 906 C CA . ILE A 1 114 ? -10.929 -6.379 10.240 1.00 89.62 114 ILE A CA 1
ATOM 907 C C . ILE A 1 114 ? -11.371 -7.070 8.949 1.00 89.62 114 ILE A C 1
ATOM 909 O O . ILE A 1 114 ? -10.600 -7.122 7.991 1.00 89.62 114 ILE A O 1
ATOM 913 N N . GLU A 1 115 ? -12.597 -7.584 8.918 1.00 90.50 115 GLU A N 1
ATOM 914 C CA . GLU A 1 115 ? -13.252 -8.128 7.726 1.00 90.50 115 GLU A CA 1
ATOM 915 C C . GLU A 1 115 ? -14.562 -7.370 7.482 1.00 90.50 115 GLU A C 1
ATOM 917 O O . GLU A 1 115 ? -15.461 -7.419 8.321 1.00 90.50 115 GLU A O 1
ATOM 922 N N . THR A 1 116 ? -14.687 -6.659 6.358 1.00 85.56 116 THR A N 1
ATOM 923 C CA . THR A 1 116 ? -15.910 -5.899 6.051 1.00 85.56 116 THR A CA 1
ATOM 924 C C . THR A 1 116 ? -16.474 -6.182 4.662 1.00 85.56 116 THR A C 1
ATOM 926 O O . THR A 1 116 ? -15.747 -6.366 3.680 1.00 85.56 116 THR A O 1
ATOM 929 N N . TRP A 1 117 ? -17.803 -6.178 4.582 1.00 86.31 117 TRP A N 1
ATOM 930 C CA . TRP A 1 117 ? -18.571 -6.158 3.340 1.00 86.31 117 TRP A CA 1
ATOM 931 C C . TRP A 1 117 ? -19.298 -4.818 3.244 1.00 86.31 117 TRP A C 1
ATOM 933 O O . TRP A 1 117 ? -20.383 -4.676 3.790 1.00 86.31 117 TRP A O 1
ATOM 943 N N . GLY A 1 118 ? -18.664 -3.830 2.610 1.00 79.25 118 GLY A N 1
ATOM 944 C CA . GLY A 1 118 ? -19.168 -2.458 2.551 1.00 79.25 118 GLY A CA 1
ATOM 945 C C . GLY A 1 118 ? -18.778 -1.665 3.798 1.00 79.25 118 GLY A C 1
ATOM 946 O O . GLY A 1 118 ? -19.268 -1.913 4.903 1.00 79.25 118 GLY A O 1
ATOM 947 N N . SER A 1 119 ? -17.847 -0.718 3.659 1.00 80.38 119 SER A N 1
ATOM 948 C CA . SER A 1 119 ? -17.542 0.238 4.730 1.00 80.38 119 SER A CA 1
ATOM 949 C C . SER A 1 119 ? -17.003 1.569 4.229 1.00 80.38 119 SER A C 1
ATOM 951 O O . SER A 1 119 ? -16.170 1.597 3.332 1.00 80.38 119 SER A O 1
ATOM 953 N N . SER A 1 120 ? -17.344 2.691 4.867 1.00 86.19 120 SER A N 1
ATOM 954 C CA . SER A 1 120 ? -16.651 3.948 4.526 1.00 86.19 120 SER A CA 1
ATOM 955 C C . SER A 1 120 ? -15.178 3.914 4.966 1.00 86.19 120 SER A C 1
ATOM 957 O O . SER A 1 120 ? -14.302 4.418 4.260 1.00 86.19 120 SER A O 1
ATOM 959 N N . SER A 1 121 ? -14.870 3.287 6.109 1.00 88.50 121 SER A N 1
ATOM 960 C CA . SER A 1 121 ? -13.486 3.164 6.581 1.00 88.50 121 SER A CA 1
ATOM 961 C C . SER A 1 121 ? -13.214 1.920 7.428 1.00 88.50 121 SER A C 1
ATOM 963 O O . SER A 1 121 ? -13.963 1.611 8.353 1.00 88.50 121 SER A O 1
ATOM 965 N N . ALA A 1 122 ? -12.098 1.242 7.159 1.00 91.00 122 ALA A N 1
ATOM 966 C CA . ALA A 1 122 ? -11.531 0.195 8.004 1.00 91.00 122 ALA A CA 1
ATOM 967 C C . ALA A 1 122 ? -10.138 0.624 8.484 1.00 91.00 122 ALA A C 1
ATOM 969 O O . ALA A 1 122 ? -9.257 0.880 7.666 1.00 91.00 122 ALA A O 1
ATOM 970 N N . THR A 1 123 ? -9.923 0.708 9.799 1.00 92.31 123 THR A N 1
ATOM 971 C CA . THR A 1 123 ? -8.660 1.197 10.373 1.00 92.31 123 THR A CA 1
ATOM 972 C C . THR A 1 123 ? -8.130 0.277 11.469 1.00 92.31 123 THR A C 1
ATOM 974 O O . THR A 1 123 ? -8.820 -0.004 12.445 1.00 92.31 123 THR A O 1
ATOM 977 N N . ILE A 1 124 ? -6.868 -0.137 11.364 1.00 90.50 124 ILE A N 1
ATOM 978 C CA . ILE A 1 124 ? -6.141 -0.797 12.454 1.00 90.50 124 ILE A CA 1
ATOM 979 C C . ILE A 1 124 ? -4.991 0.106 12.894 1.00 90.50 124 ILE A C 1
ATOM 981 O O . ILE A 1 124 ? -4.162 0.484 12.071 1.00 90.50 124 ILE A O 1
ATOM 985 N N . LYS A 1 125 ? -4.919 0.414 14.192 1.00 90.12 125 LYS A N 1
ATOM 986 C CA . LYS A 1 125 ? -3.786 1.113 14.812 1.00 90.12 125 LYS A CA 1
ATOM 987 C C . LYS A 1 125 ? -3.136 0.223 15.861 1.00 90.12 125 LYS A C 1
ATOM 989 O O . LYS A 1 125 ? -3.820 -0.187 16.799 1.00 90.12 125 LYS A O 1
ATOM 994 N N . THR A 1 126 ? -1.841 -0.058 15.737 1.00 84.69 126 THR A N 1
ATOM 995 C CA . THR A 1 126 ? -1.132 -0.936 16.681 1.00 84.69 126 THR A CA 1
ATOM 996 C C . THR A 1 126 ? 0.145 -0.312 17.245 1.00 84.69 126 THR A C 1
ATOM 998 O O . THR A 1 126 ? 0.926 0.323 16.536 1.00 84.69 126 THR A O 1
ATOM 1001 N N . LEU A 1 127 ? 0.377 -0.529 18.541 1.00 83.06 127 LEU A N 1
ATOM 1002 C CA . LEU A 1 127 ? 1.662 -0.311 19.210 1.00 83.06 127 LEU A CA 1
ATOM 1003 C C . LEU A 1 127 ? 2.181 -1.682 19.660 1.00 83.06 127 LEU A C 1
ATOM 1005 O O . LEU A 1 127 ? 1.772 -2.181 20.705 1.00 83.06 127 LEU A O 1
ATOM 1009 N N . GLY A 1 128 ? 3.024 -2.316 18.848 1.00 73.19 128 GLY A N 1
ATOM 1010 C CA . GLY A 1 128 ? 3.447 -3.702 19.035 1.00 73.19 128 GLY A CA 1
ATOM 1011 C C . GLY A 1 128 ? 2.366 -4.689 18.594 1.00 73.19 128 GLY A C 1
ATOM 1012 O O . GLY A 1 128 ? 1.298 -4.777 19.205 1.00 73.19 128 GLY A O 1
ATOM 1013 N N . SER A 1 129 ? 2.602 -5.432 17.510 1.00 72.06 129 SER A N 1
ATOM 1014 C CA . SER A 1 129 ? 1.753 -6.573 17.133 1.00 72.06 129 SER A CA 1
ATOM 1015 C C . SER A 1 129 ? 2.481 -7.638 16.323 1.00 72.06 129 SER A C 1
ATOM 1017 O O . SER A 1 129 ? 3.374 -7.329 15.540 1.00 72.06 129 SER A O 1
ATOM 1019 N N . SER A 1 130 ? 2.076 -8.907 16.423 1.00 81.12 130 SER A N 1
ATOM 1020 C CA . SER A 1 130 ? 2.601 -9.909 15.479 1.00 81.12 130 SER A CA 1
ATOM 1021 C C . SER A 1 130 ? 1.982 -9.735 14.086 1.00 81.12 130 SER A C 1
ATOM 1023 O O . SER A 1 130 ? 2.693 -9.818 13.085 1.00 81.12 130 SER A O 1
ATOM 1025 N N . SER A 1 131 ? 0.681 -9.431 13.982 1.00 87.81 131 SER A N 1
ATOM 1026 C CA . SER A 1 131 ? 0.035 -9.204 12.680 1.00 87.81 131 SER A CA 1
ATOM 1027 C C . SER A 1 131 ? -1.151 -8.232 12.712 1.00 87.81 131 SER A C 1
ATOM 1029 O O . SER A 1 131 ? -2.003 -8.315 13.591 1.00 87.81 131 SER A O 1
ATOM 1031 N N . ALA A 1 132 ? -1.249 -7.362 11.705 1.00 91.31 132 ALA A N 1
ATOM 1032 C CA . ALA A 1 132 ? -2.419 -6.530 11.424 1.00 91.31 132 ALA A CA 1
ATOM 1033 C C . ALA A 1 132 ? -2.953 -6.838 10.017 1.00 91.31 132 ALA A C 1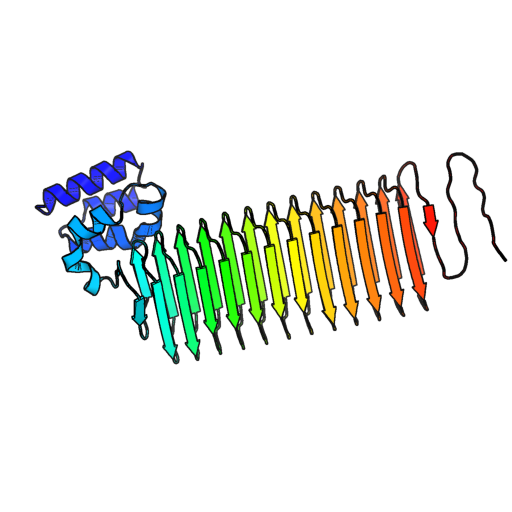
ATOM 1035 O O . ALA A 1 132 ? -2.199 -6.790 9.042 1.00 91.31 132 ALA A O 1
ATOM 1036 N N . THR A 1 133 ? -4.240 -7.169 9.897 1.00 94.50 133 THR A N 1
ATOM 1037 C CA . THR A 1 133 ? -4.866 -7.543 8.622 1.00 94.50 133 THR A CA 1
ATOM 1038 C C . THR A 1 133 ? -6.205 -6.846 8.407 1.00 94.50 133 THR A C 1
ATOM 1040 O O . THR A 1 133 ? -7.109 -6.971 9.223 1.00 94.50 133 THR A O 1
ATOM 1043 N N . ILE A 1 134 ? -6.381 -6.197 7.260 1.00 94.25 134 ILE A N 1
ATOM 1044 C CA . ILE A 1 134 ? -7.686 -5.710 6.799 1.00 94.25 134 ILE A CA 1
ATOM 1045 C C . ILE A 1 134 ? -8.085 -6.484 5.543 1.00 94.25 134 ILE A C 1
ATOM 1047 O O . ILE A 1 134 ? -7.283 -6.625 4.616 1.00 94.25 134 ILE A O 1
ATOM 1051 N N . LYS A 1 135 ? -9.320 -6.987 5.511 1.00 95.56 135 LYS A N 1
ATOM 1052 C CA . LYS A 1 135 ? -9.962 -7.570 4.331 1.00 95.56 135 LYS A CA 1
ATOM 1053 C C . LYS A 1 135 ? -11.271 -6.835 4.060 1.00 95.56 135 LYS A C 1
ATOM 1055 O O . LYS A 1 135 ? -12.139 -6.835 4.926 1.00 95.56 135 LYS A O 1
ATOM 1060 N N . THR A 1 136 ? -11.433 -6.253 2.879 1.00 91.06 136 THR A N 1
ATOM 1061 C CA . THR A 1 136 ? -12.684 -5.580 2.497 1.00 91.06 136 THR A CA 1
ATOM 1062 C C . THR A 1 136 ? -13.154 -6.026 1.118 1.00 91.06 136 THR A C 1
ATOM 1064 O O . THR A 1 136 ? -12.344 -6.330 0.238 1.00 91.06 136 THR A O 1
ATOM 1067 N N . LEU A 1 137 ? -14.473 -6.103 0.931 1.00 90.75 137 LEU A N 1
ATOM 1068 C CA . LEU A 1 137 ? -15.062 -6.262 -0.403 1.00 90.75 137 LEU A CA 1
ATOM 1069 C C . LEU A 1 137 ? -15.258 -4.903 -1.086 1.00 90.75 137 LEU A C 1
ATOM 1071 O O . LEU A 1 137 ? -14.932 -4.749 -2.253 1.00 90.75 137 LEU A O 1
ATOM 1075 N N . ASP A 1 138 ? -15.736 -3.920 -0.341 1.00 88.31 138 ASP A N 1
ATOM 1076 C CA . ASP A 1 138 ? -15.902 -2.551 -0.812 1.00 88.31 138 ASP A CA 1
ATOM 1077 C C . ASP A 1 138 ? -15.575 -1.611 0.345 1.00 88.31 138 ASP A C 1
ATOM 1079 O O . ASP A 1 138 ? -16.057 -1.807 1.470 1.00 88.31 138 ASP A O 1
ATOM 1083 N N . SER A 1 139 ? -14.697 -0.640 0.095 1.00 87.50 139 SER A N 1
ATOM 1084 C CA . SER A 1 139 ? -14.349 0.351 1.105 1.00 87.50 139 SER A CA 1
ATOM 1085 C C . SER A 1 139 ? -13.841 1.667 0.537 1.00 87.50 139 SER A C 1
ATOM 1087 O O . SER A 1 139 ? -12.931 1.676 -0.284 1.00 87.50 139 SER A O 1
ATOM 1089 N N . SER A 1 140 ? -14.295 2.810 1.055 1.00 91.38 140 SER A N 1
ATOM 1090 C CA . SER A 1 140 ? -13.677 4.085 0.649 1.00 91.38 140 SER A CA 1
ATOM 1091 C C . SER A 1 140 ? -12.222 4.180 1.136 1.00 91.38 140 SER A C 1
ATOM 1093 O O . SER A 1 140 ? -11.352 4.707 0.438 1.00 91.38 140 SER A O 1
ATOM 1095 N N . SER A 1 141 ? -11.925 3.636 2.321 1.00 92.31 141 SER A N 1
ATOM 1096 C CA . SER A 1 141 ? -10.566 3.614 2.875 1.00 92.31 141 SER A CA 1
ATOM 1097 C C . SER A 1 141 ? -10.267 2.371 3.715 1.00 92.31 141 SER A C 1
ATOM 1099 O O . SER A 1 141 ? -11.077 1.954 4.545 1.00 92.31 141 SER A O 1
ATOM 1101 N N . ALA A 1 142 ? -9.068 1.818 3.537 1.00 95.00 142 ALA A N 1
ATOM 1102 C CA . ALA A 1 142 ? -8.485 0.791 4.392 1.00 95.00 142 ALA A CA 1
ATOM 1103 C C . ALA A 1 142 ? -7.093 1.241 4.859 1.00 95.00 142 ALA A C 1
ATOM 1105 O O . ALA A 1 142 ? -6.207 1.455 4.032 1.00 95.00 142 ALA A O 1
ATOM 1106 N N . THR A 1 143 ? -6.888 1.359 6.172 1.00 96.19 143 THR A N 1
ATOM 1107 C CA . THR A 1 143 ? -5.657 1.919 6.748 1.00 96.19 143 THR A CA 1
ATOM 1108 C C . THR A 1 143 ? -5.099 1.042 7.860 1.00 96.19 143 THR A C 1
ATOM 1110 O O . THR A 1 143 ? -5.799 0.710 8.815 1.00 96.19 143 THR A O 1
ATOM 1113 N N . ILE A 1 144 ? -3.814 0.706 7.778 1.00 94.00 144 ILE A N 1
ATOM 1114 C CA . ILE A 1 144 ? -3.070 0.080 8.874 1.00 94.00 144 ILE A CA 1
ATOM 1115 C C . ILE A 1 144 ? -1.931 1.010 9.287 1.00 94.00 144 ILE A C 1
ATOM 1117 O O . ILE A 1 144 ? -1.072 1.320 8.469 1.00 94.00 144 ILE A O 1
ATOM 1121 N N . GLU A 1 145 ? -1.901 1.400 10.557 1.00 93.19 145 GLU A N 1
ATOM 1122 C CA . GLU A 1 145 ? -0.838 2.201 11.171 1.00 93.19 145 GLU A CA 1
ATOM 1123 C C . GLU A 1 145 ? -0.191 1.380 12.295 1.00 93.19 145 GLU A C 1
ATOM 1125 O O . GLU A 1 145 ? -0.883 0.947 13.221 1.00 93.19 145 GLU A O 1
ATOM 1130 N N . THR A 1 146 ? 1.119 1.122 12.224 1.00 87.75 146 THR A N 1
ATOM 1131 C CA . THR A 1 146 ? 1.810 0.288 13.227 1.00 87.75 146 THR A CA 1
ATOM 1132 C C . THR A 1 146 ? 3.133 0.880 13.709 1.00 87.75 146 THR A C 1
ATOM 1134 O O . THR A 1 146 ? 3.956 1.349 12.921 1.00 87.75 146 THR A O 1
ATOM 1137 N N . TRP A 1 147 ? 3.383 0.762 15.011 1.00 85.44 147 TRP A N 1
ATOM 1138 C CA . TRP A 1 147 ? 4.698 0.942 15.630 1.00 85.44 147 TRP A CA 1
ATOM 1139 C C . TRP A 1 147 ? 5.191 -0.405 16.150 1.00 85.44 147 TRP A C 1
ATOM 1141 O O . TRP A 1 147 ? 4.758 -0.856 17.206 1.00 85.44 147 TRP A O 1
ATOM 1151 N N . GLY A 1 148 ? 6.091 -1.053 15.412 1.00 74.25 148 GLY A N 1
ATOM 1152 C CA . GLY A 1 148 ? 6.567 -2.399 15.711 1.00 74.25 148 GLY A CA 1
ATOM 1153 C C . GLY A 1 148 ? 5.547 -3.459 15.301 1.00 74.25 148 GLY A C 1
ATOM 1154 O O . GLY A 1 148 ? 4.573 -3.709 16.013 1.00 74.25 148 GLY A O 1
ATOM 1155 N N . SER A 1 149 ? 5.754 -4.110 14.156 1.00 73.38 149 SER A N 1
ATOM 1156 C CA . SER A 1 149 ? 4.931 -5.258 13.757 1.00 73.38 149 SER A CA 1
ATOM 1157 C C . SER A 1 149 ? 5.693 -6.320 12.974 1.00 73.38 149 SER A C 1
ATOM 1159 O O . SER A 1 149 ? 6.606 -6.010 12.220 1.00 73.38 149 SER A O 1
ATOM 1161 N N . SER A 1 150 ? 5.327 -7.599 13.089 1.00 82.19 150 SER A N 1
ATOM 1162 C CA . SER A 1 150 ? 5.919 -8.599 12.182 1.00 82.19 150 SER A CA 1
ATOM 1163 C C . SER A 1 150 ? 5.306 -8.495 10.780 1.00 82.19 150 SER A C 1
ATOM 1165 O O . SER A 1 150 ? 6.028 -8.568 9.787 1.00 82.19 150 SER A O 1
ATOM 1167 N N . SER A 1 151 ? 3.991 -8.264 10.663 1.00 89.62 151 SER A N 1
ATOM 1168 C CA . SER A 1 151 ? 3.340 -8.117 9.354 1.00 89.62 151 SER A CA 1
ATOM 1169 C C . SER A 1 151 ? 2.103 -7.213 9.351 1.00 89.62 151 SER A C 1
ATOM 1171 O O . SER A 1 151 ? 1.220 -7.369 10.191 1.00 89.62 151 SER A O 1
ATOM 1173 N N . ALA A 1 152 ? 1.997 -6.341 8.345 1.00 93.06 152 ALA A N 1
ATOM 1174 C CA . ALA A 1 152 ? 0.804 -5.558 8.020 1.00 93.06 152 ALA A CA 1
ATOM 1175 C C . ALA A 1 152 ? 0.283 -5.938 6.624 1.00 93.06 152 ALA A C 1
ATOM 1177 O O . ALA A 1 152 ? 1.041 -5.934 5.650 1.00 93.06 152 ALA A O 1
ATOM 1178 N N . THR A 1 153 ? -1.001 -6.291 6.510 1.00 96.31 153 THR A N 1
ATOM 1179 C CA . THR A 1 153 ? -1.609 -6.729 5.244 1.00 96.31 153 THR A CA 1
ATOM 1180 C C . THR A 1 153 ? -2.973 -6.096 4.995 1.00 96.31 153 THR A C 1
ATOM 1182 O O . THR A 1 153 ? -3.891 -6.269 5.789 1.00 96.31 153 THR A O 1
ATOM 1185 N N . ILE A 1 154 ? -3.154 -5.477 3.831 1.00 96.88 154 ILE A N 1
ATOM 1186 C CA . ILE A 1 154 ? -4.467 -5.059 3.327 1.00 96.88 154 ILE A CA 1
ATOM 1187 C C . ILE A 1 154 ? -4.827 -5.902 2.102 1.00 96.88 154 ILE A C 1
ATOM 1189 O O . ILE A 1 154 ? -4.004 -6.093 1.202 1.00 96.88 154 ILE A O 1
ATOM 1193 N N . LYS A 1 155 ? -6.054 -6.426 2.076 1.00 97.31 155 LYS A N 1
ATOM 1194 C CA . LYS A 1 155 ? -6.656 -7.098 0.921 1.00 97.31 155 LYS A CA 1
ATOM 1195 C C . LYS A 1 155 ? -8.002 -6.451 0.613 1.00 97.31 155 LYS A C 1
ATOM 1197 O O . LYS A 1 155 ? -8.898 -6.550 1.444 1.00 97.31 155 LYS A O 1
ATOM 1202 N N . THR A 1 156 ? -8.155 -5.848 -0.556 1.00 93.38 156 THR A N 1
ATOM 1203 C CA . THR A 1 156 ? -9.430 -5.249 -0.978 1.00 93.38 156 THR A CA 1
ATOM 1204 C C . THR A 1 156 ? -9.852 -5.785 -2.342 1.00 93.38 156 THR A C 1
ATOM 1206 O O . THR A 1 156 ? -9.006 -6.163 -3.160 1.00 93.38 156 THR A O 1
ATOM 1209 N N . LEU A 1 157 ? -11.161 -5.881 -2.573 1.00 93.44 157 LEU A N 1
ATOM 1210 C CA . LEU A 1 157 ? -11.697 -6.103 -3.915 1.00 93.44 157 LEU A CA 1
ATOM 1211 C C . LEU A 1 157 ? -11.887 -4.749 -4.610 1.00 93.44 157 LEU A C 1
ATOM 1213 O O . LEU A 1 157 ? -11.281 -4.529 -5.651 1.00 93.44 157 LEU A O 1
ATOM 1217 N N . ASP A 1 158 ? -12.623 -3.833 -3.988 1.00 90.06 158 ASP A N 1
ATOM 1218 C CA . ASP A 1 158 ? -12.735 -2.443 -4.425 1.00 90.06 158 ASP A CA 1
ATOM 1219 C C . ASP A 1 158 ? -12.359 -1.492 -3.282 1.00 90.06 158 ASP A C 1
ATOM 1221 O O . ASP A 1 158 ? -12.727 -1.702 -2.117 1.00 90.06 158 ASP A O 1
ATOM 1225 N N . SER A 1 159 ? -11.559 -0.471 -3.594 1.00 90.19 159 SER A N 1
ATOM 1226 C CA . SER A 1 159 ? -11.256 0.576 -2.626 1.00 90.19 159 SER A CA 1
ATOM 1227 C C . SER A 1 159 ? -10.811 1.900 -3.228 1.00 90.19 159 SER A C 1
ATOM 1229 O O . SER A 1 159 ? -9.919 1.948 -4.068 1.00 90.19 159 SER A O 1
ATOM 1231 N N . SER A 1 160 ? -11.300 3.029 -2.711 1.00 93.38 160 SER A N 1
ATOM 1232 C CA . SER A 1 160 ? -10.730 4.320 -3.133 1.00 93.38 160 SER A CA 1
ATOM 1233 C C . SER A 1 160 ? -9.283 4.477 -2.635 1.00 93.38 160 SER A C 1
ATOM 1235 O O . SER A 1 160 ? -8.424 5.010 -3.341 1.00 93.38 160 SER A O 1
ATOM 1237 N N . SER A 1 161 ? -8.971 3.971 -1.438 1.00 93.81 161 SER A N 1
ATOM 1238 C CA . SER A 1 161 ? -7.617 4.035 -0.879 1.00 93.81 161 SER A CA 1
ATOM 1239 C C . SER A 1 161 ? -7.269 2.845 0.016 1.00 93.81 161 SER A C 1
ATOM 1241 O O . SER A 1 161 ? -8.061 2.432 0.864 1.00 93.81 161 SER A O 1
ATOM 1243 N N . ALA A 1 162 ? -6.050 2.329 -0.146 1.00 96.31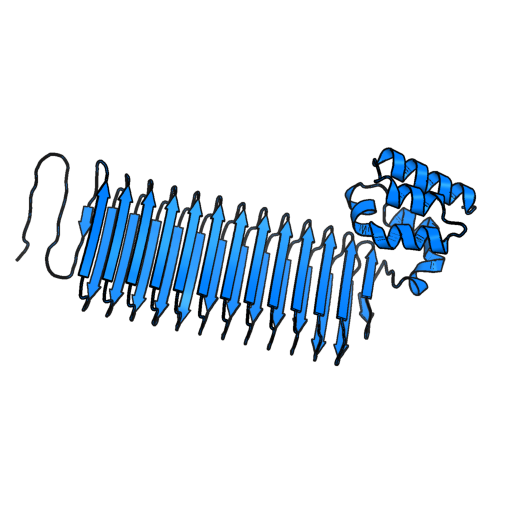 162 ALA A N 1
ATOM 1244 C CA . ALA A 1 162 ? -5.434 1.351 0.742 1.00 96.31 162 ALA A CA 1
ATOM 1245 C C . ALA A 1 162 ? -4.061 1.864 1.199 1.00 96.31 162 ALA A C 1
ATOM 1247 O O . ALA A 1 162 ? -3.176 2.078 0.368 1.00 96.31 162 ALA A O 1
ATOM 1248 N N . THR A 1 163 ? -3.868 2.030 2.509 1.00 97.19 163 THR A N 1
ATOM 1249 C CA . THR A 1 163 ? -2.658 2.639 3.077 1.00 97.19 163 THR A CA 1
ATOM 1250 C C . THR A 1 163 ? -2.083 1.800 4.211 1.00 97.19 163 THR A C 1
ATOM 1252 O O . THR A 1 163 ? -2.783 1.449 5.158 1.00 97.19 163 THR A O 1
ATOM 1255 N N . ILE A 1 164 ? -0.786 1.507 4.145 1.00 95.88 164 ILE A N 1
ATOM 1256 C CA . ILE A 1 164 ? -0.033 0.916 5.254 1.00 95.88 164 ILE A CA 1
ATOM 1257 C C . ILE A 1 164 ? 1.083 1.876 5.657 1.00 95.88 164 ILE A C 1
ATOM 1259 O O . ILE A 1 164 ? 1.947 2.182 4.840 1.00 95.88 164 ILE A O 1
ATOM 1263 N N . GLU A 1 165 ? 1.096 2.282 6.922 1.00 94.62 165 GLU A N 1
ATOM 1264 C CA . GLU A 1 165 ? 2.141 3.101 7.532 1.00 94.62 165 GLU A CA 1
ATOM 1265 C C . GLU A 1 165 ? 2.791 2.330 8.689 1.00 94.62 165 GLU A C 1
ATOM 1267 O O . GLU A 1 165 ? 2.107 1.844 9.596 1.00 94.62 165 GLU A O 1
ATOM 1272 N N . THR A 1 166 ? 4.114 2.142 8.648 1.00 89.62 166 THR A N 1
ATOM 1273 C CA . THR A 1 166 ? 4.815 1.341 9.667 1.00 89.62 166 THR A CA 1
ATOM 1274 C C . THR A 1 166 ? 6.142 1.940 10.124 1.00 89.62 166 THR A C 1
ATOM 1276 O O . THR A 1 166 ? 6.969 2.364 9.316 1.00 89.62 166 THR A O 1
ATOM 1279 N N . TRP A 1 167 ? 6.397 1.861 11.430 1.00 88.00 167 TRP A N 1
ATOM 1280 C CA . TRP A 1 167 ? 7.708 2.090 12.040 1.00 88.00 167 TRP A CA 1
ATOM 1281 C C . TRP A 1 167 ? 8.241 0.781 12.615 1.00 88.00 167 TRP A C 1
ATOM 1283 O O . TRP A 1 167 ? 7.812 0.351 13.684 1.00 88.00 167 TRP A O 1
ATOM 1293 N N . GLY A 1 168 ? 9.177 0.143 11.913 1.00 76.75 168 GLY A N 1
ATOM 1294 C CA . GLY A 1 168 ? 9.758 -1.141 12.298 1.00 76.75 168 GLY A CA 1
ATOM 1295 C C . GLY A 1 168 ? 8.838 -2.317 11.978 1.00 76.75 168 GLY A C 1
ATOM 1296 O O . GLY A 1 168 ? 8.096 -2.779 12.845 1.00 76.75 168 GLY A O 1
ATOM 1297 N N . SER A 1 169 ? 8.893 -2.821 10.741 1.00 75.12 169 SER A N 1
ATOM 1298 C CA . SER A 1 169 ? 8.111 -3.993 10.324 1.00 75.12 169 SER A CA 1
ATOM 1299 C C . SER A 1 169 ? 8.921 -5.063 9.601 1.00 75.12 169 SER A C 1
ATOM 1301 O O . SER A 1 169 ? 9.856 -4.758 8.875 1.00 75.12 169 SER A O 1
ATOM 1303 N N . SER A 1 170 ? 8.571 -6.347 9.723 1.00 84.19 170 SER A N 1
ATOM 1304 C CA . SER A 1 170 ? 9.195 -7.352 8.840 1.00 84.19 170 SER A CA 1
ATOM 1305 C C . SER A 1 170 ? 8.580 -7.305 7.436 1.00 84.19 170 SER A C 1
ATOM 1307 O O . SER A 1 170 ? 9.305 -7.387 6.445 1.00 84.19 170 SER A O 1
ATOM 1309 N N . SER A 1 171 ? 7.260 -7.117 7.314 1.00 90.44 171 SER A N 1
ATOM 1310 C CA . SER A 1 171 ? 6.603 -7.033 6.003 1.00 90.44 171 SER A CA 1
ATOM 1311 C C . SER A 1 171 ? 5.345 -6.159 5.969 1.00 90.44 171 SER A C 1
ATOM 1313 O O . SER A 1 171 ? 4.465 -6.305 6.815 1.00 90.44 171 SER A O 1
ATOM 1315 N N . ALA A 1 172 ? 5.218 -5.334 4.927 1.00 93.88 172 ALA A N 1
ATOM 1316 C CA . ALA A 1 172 ? 4.009 -4.592 4.573 1.00 93.88 172 ALA A CA 1
ATOM 1317 C C . ALA A 1 172 ? 3.501 -5.036 3.190 1.00 93.88 172 ALA A C 1
ATOM 1319 O O . ALA A 1 172 ? 4.261 -5.050 2.218 1.00 93.88 172 ALA A O 1
ATOM 1320 N N . THR A 1 173 ? 2.227 -5.426 3.085 1.00 96.69 173 THR A N 1
ATOM 1321 C CA . THR A 1 173 ? 1.638 -5.920 1.830 1.00 96.69 173 THR A CA 1
ATOM 1322 C C . THR A 1 173 ? 0.252 -5.348 1.559 1.00 96.69 173 THR A C 1
ATOM 1324 O O . THR A 1 173 ? -0.663 -5.539 2.352 1.00 96.69 173 THR A O 1
ATOM 1327 N N . ILE A 1 174 ? 0.055 -4.772 0.375 1.00 97.50 174 ILE A N 1
ATOM 1328 C CA . ILE A 1 174 ? -1.269 -4.409 -0.147 1.00 97.50 174 ILE A CA 1
ATOM 1329 C C . ILE A 1 174 ? -1.594 -5.295 -1.352 1.00 97.50 174 ILE A C 1
ATOM 1331 O O . ILE A 1 174 ? -0.754 -5.493 -2.237 1.00 97.50 174 ILE A O 1
ATOM 1335 N N . LYS A 1 175 ? -2.807 -5.852 -1.379 1.00 97.69 175 LYS A N 1
ATOM 1336 C CA . LYS A 1 175 ? -3.372 -6.570 -2.526 1.00 97.69 175 LYS A CA 1
ATOM 1337 C C . LYS A 1 175 ? -4.748 -6.001 -2.857 1.00 97.69 175 LYS A C 1
ATOM 1339 O O . LYS A 1 175 ? -5.635 -6.115 -2.019 1.00 97.69 175 LYS A O 1
ATOM 1344 N N . THR A 1 176 ? -4.926 -5.457 -4.053 1.00 94.44 176 THR A N 1
ATOM 1345 C CA . THR A 1 176 ? -6.212 -4.905 -4.508 1.00 94.44 176 THR A CA 1
ATOM 1346 C C . THR A 1 176 ? -6.611 -5.506 -5.860 1.00 94.44 176 THR A C 1
ATOM 1348 O O . THR A 1 176 ? -5.739 -5.902 -6.642 1.00 94.44 176 THR A O 1
ATOM 1351 N N . LEU A 1 177 ? -7.914 -5.656 -6.120 1.00 94.25 177 LEU A N 1
ATOM 1352 C CA . LEU A 1 177 ? -8.410 -5.907 -7.481 1.00 94.25 177 LEU A CA 1
ATOM 1353 C C . LEU A 1 177 ? -8.575 -4.565 -8.199 1.00 94.25 177 LEU A C 1
ATOM 1355 O O . LEU A 1 177 ? -7.955 -4.381 -9.241 1.00 94.25 177 LEU A O 1
ATOM 1359 N N . ASP A 1 178 ? -9.315 -3.634 -7.606 1.00 89.75 178 ASP A N 1
ATOM 1360 C CA . ASP A 1 178 ? -9.421 -2.257 -8.076 1.00 89.75 178 ASP A CA 1
ATOM 1361 C C . ASP A 1 178 ? -9.122 -1.277 -6.938 1.00 89.75 178 ASP A C 1
ATOM 1363 O O . ASP A 1 178 ? -9.538 -1.473 -5.789 1.00 89.75 178 ASP A O 1
ATOM 1367 N N . SER A 1 179 ? -8.336 -0.240 -7.233 1.00 90.44 179 SER A N 1
ATOM 1368 C CA . SER A 1 179 ? -8.150 0.847 -6.280 1.00 90.44 179 SER A CA 1
ATOM 1369 C C . SER A 1 179 ? -7.715 2.163 -6.892 1.00 90.44 179 SER A C 1
ATOM 1371 O O . SER A 1 179 ? -6.772 2.200 -7.675 1.00 90.44 179 SER A O 1
ATOM 1373 N N . SER A 1 180 ? -8.274 3.289 -6.442 1.00 93.50 180 SER A N 1
ATOM 1374 C CA . SER A 1 180 ? -7.747 4.587 -6.900 1.00 93.50 180 SER A CA 1
ATOM 1375 C C . SER A 1 180 ? -6.311 4.809 -6.409 1.00 93.50 180 SER A C 1
ATOM 1377 O O . SER A 1 180 ? -5.466 5.283 -7.168 1.00 93.50 180 SER A O 1
ATOM 1379 N N . SER A 1 181 ? -5.991 4.418 -5.171 1.00 94.19 181 SER A N 1
ATOM 1380 C CA . SER A 1 181 ? -4.621 4.497 -4.651 1.00 94.19 181 SER A CA 1
ATOM 1381 C C . SER A 1 181 ? -4.254 3.354 -3.703 1.00 94.19 181 SER A C 1
ATOM 1383 O O . SER A 1 181 ? -5.032 2.978 -2.827 1.00 94.19 181 SER A O 1
ATOM 1385 N N . ALA A 1 182 ? -3.030 2.847 -3.850 1.00 96.62 182 ALA A N 1
ATOM 1386 C CA . ALA A 1 182 ? -2.398 1.912 -2.928 1.00 96.62 182 ALA A CA 1
ATOM 1387 C C . ALA A 1 182 ? -1.042 2.472 -2.479 1.00 96.62 182 ALA A C 1
ATOM 1389 O O . ALA A 1 182 ? -0.162 2.697 -3.314 1.00 96.62 182 ALA A O 1
ATOM 1390 N N . THR A 1 183 ? -0.858 2.670 -1.173 1.00 97.56 183 THR A N 1
ATOM 1391 C CA . THR A 1 183 ? 0.329 3.334 -0.616 1.00 97.56 183 THR A CA 1
ATOM 1392 C C . THR A 1 183 ? 0.924 2.548 0.545 1.00 97.56 183 THR A C 1
ATOM 1394 O O . THR A 1 183 ? 0.229 2.191 1.492 1.00 97.56 183 THR A O 1
ATOM 1397 N N . ILE A 1 184 ? 2.233 2.308 0.500 1.00 96.31 184 ILE A N 1
ATOM 1398 C CA . ILE A 1 184 ? 2.996 1.775 1.633 1.00 96.31 184 ILE A CA 1
ATOM 1399 C C . ILE A 1 184 ? 4.076 2.786 2.018 1.00 96.31 184 ILE A C 1
ATOM 1401 O O . ILE A 1 184 ? 4.937 3.094 1.195 1.00 96.31 184 ILE A O 1
ATOM 1405 N N . GLU A 1 185 ? 4.067 3.244 3.268 1.00 95.06 185 GLU A N 1
ATOM 1406 C CA . GLU A 1 185 ? 5.118 4.075 3.861 1.00 95.06 185 GLU A CA 1
ATOM 1407 C C . GLU A 1 185 ? 5.762 3.335 5.044 1.00 95.06 185 GLU A C 1
ATOM 1409 O O . GLU A 1 185 ? 5.082 2.89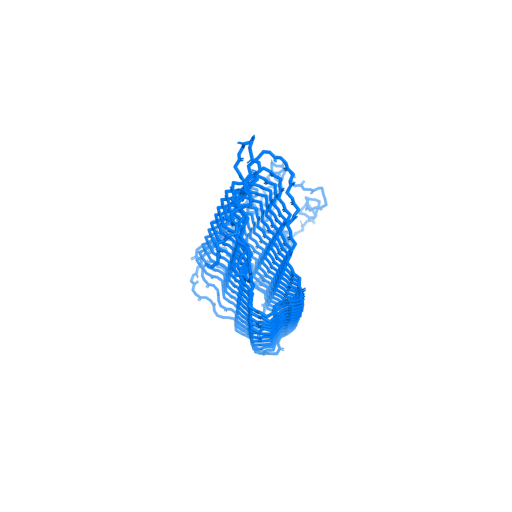3 5.973 1.00 95.06 185 GLU A O 1
ATOM 1414 N N . THR A 1 186 ? 7.083 3.129 5.004 1.00 90.44 186 THR A N 1
ATOM 1415 C CA . THR A 1 186 ? 7.782 2.380 6.064 1.00 90.44 186 THR A CA 1
ATOM 1416 C C . THR A 1 186 ? 9.097 3.013 6.499 1.00 90.44 186 THR A C 1
ATOM 1418 O O . THR A 1 186 ? 9.950 3.321 5.663 1.00 90.44 186 THR A O 1
ATOM 1421 N N . TRP A 1 187 ? 9.331 3.043 7.809 1.00 88.75 187 TRP A N 1
ATOM 1422 C CA . TRP A 1 187 ? 10.629 3.321 8.424 1.00 88.75 187 TRP A CA 1
ATOM 1423 C C . TRP A 1 187 ? 11.206 2.025 8.998 1.00 88.75 187 TRP A C 1
ATOM 1425 O O . TRP A 1 187 ? 10.779 1.569 10.057 1.00 88.75 187 TRP A O 1
ATOM 1435 N N . GLY A 1 188 ? 12.167 1.419 8.299 1.00 77.12 188 GLY A N 1
ATOM 1436 C CA . GLY A 1 188 ? 12.809 0.166 8.697 1.00 77.12 188 GLY A CA 1
ATOM 1437 C C . GLY A 1 188 ? 11.932 -1.059 8.446 1.00 77.12 188 GLY A C 1
ATOM 1438 O O . GLY A 1 188 ? 11.294 -1.568 9.368 1.00 77.12 188 GLY A O 1
ATOM 1439 N N . SER A 1 189 ? 11.924 -1.550 7.201 1.00 74.44 189 SER A N 1
ATOM 1440 C CA . SER A 1 189 ? 11.214 -2.781 6.829 1.00 74.44 189 SER A CA 1
ATOM 1441 C C . SER A 1 189 ? 12.094 -3.844 6.181 1.00 74.44 189 SER A C 1
ATOM 1443 O O . SER A 1 189 ? 13.059 -3.520 5.504 1.00 74.44 189 SER A O 1
ATOM 1445 N N . SER A 1 190 ? 11.776 -5.137 6.314 1.00 84.25 190 SER A N 1
ATOM 1446 C CA . SER A 1 190 ? 12.441 -6.143 5.462 1.00 84.25 190 SER A CA 1
ATOM 1447 C C . SER A 1 190 ? 11.835 -6.154 4.054 1.00 84.25 190 SER A C 1
ATOM 1449 O O . SER A 1 190 ? 12.570 -6.221 3.069 1.00 84.25 190 SER A O 1
ATOM 1451 N N . SER A 1 191 ? 10.507 -6.035 3.921 1.00 90.44 191 SER A N 1
ATOM 1452 C CA . SER A 1 191 ? 9.856 -6.011 2.605 1.00 90.44 191 SER A CA 1
ATOM 1453 C C . SER A 1 191 ? 8.566 -5.186 2.540 1.00 90.44 191 SER A C 1
ATOM 1455 O O . SER A 1 191 ? 7.680 -5.351 3.376 1.00 90.44 191 SER A O 1
ATOM 1457 N N . ALA A 1 192 ? 8.423 -4.382 1.484 1.00 94.00 192 ALA A N 1
ATOM 1458 C CA . ALA A 1 192 ? 7.194 -3.685 1.107 1.00 94.00 192 ALA A CA 1
ATOM 1459 C C . ALA A 1 192 ? 6.700 -4.179 -0.263 1.00 94.00 192 ALA A C 1
ATOM 1461 O O . ALA A 1 192 ? 7.465 -4.210 -1.231 1.00 94.00 192 ALA A O 1
ATOM 1462 N N . THR A 1 193 ? 5.433 -4.594 -0.363 1.00 96.75 193 THR A N 1
ATOM 1463 C CA . THR A 1 193 ? 4.858 -5.137 -1.606 1.00 96.75 193 THR A CA 1
ATOM 1464 C C . THR A 1 193 ? 3.459 -4.604 -1.903 1.00 96.75 193 THR A C 1
ATOM 1466 O O . THR A 1 193 ? 2.540 -4.820 -1.120 1.00 96.75 193 THR A O 1
ATOM 1469 N N . ILE A 1 194 ? 3.258 -4.041 -3.095 1.00 97.56 194 ILE A N 1
ATOM 1470 C CA . ILE A 1 194 ? 1.925 -3.762 -3.651 1.00 97.56 194 ILE A CA 1
ATOM 1471 C C . ILE A 1 194 ? 1.653 -4.714 -4.816 1.00 97.56 194 ILE A C 1
ATOM 1473 O O . ILE A 1 194 ? 2.503 -4.903 -5.692 1.00 97.56 194 ILE A O 1
ATOM 1477 N N . LYS A 1 195 ? 0.468 -5.328 -4.828 1.00 97.69 195 LYS A N 1
ATOM 1478 C CA . LYS A 1 195 ? -0.068 -6.074 -5.972 1.00 97.69 195 LYS A CA 1
ATOM 1479 C C . LYS A 1 195 ? -1.455 -5.545 -6.316 1.00 97.69 195 LYS A C 1
ATOM 1481 O O . LYS A 1 195 ? -2.327 -5.600 -5.458 1.00 97.69 195 LYS A O 1
ATOM 1486 N N . THR A 1 196 ? -1.656 -5.100 -7.546 1.00 94.25 196 THR A N 1
ATOM 1487 C CA . THR A 1 196 ? -2.954 -4.596 -8.010 1.00 94.25 196 THR A CA 1
ATOM 1488 C C . THR A 1 196 ? -3.291 -5.118 -9.405 1.00 94.25 196 THR A C 1
ATOM 1490 O O . THR A 1 196 ? -2.385 -5.443 -10.180 1.00 94.25 196 THR A O 1
ATOM 1493 N N . LEU A 1 197 ? -4.582 -5.247 -9.711 1.00 92.94 197 LEU A N 1
ATOM 1494 C CA . LEU A 1 197 ? -5.066 -5.539 -11.060 1.00 92.94 197 LEU A CA 1
ATOM 1495 C C . LEU A 1 197 ? -5.500 -4.260 -11.798 1.00 92.94 197 LEU A C 1
ATOM 1497 O O . LEU A 1 197 ? -5.203 -4.145 -12.982 1.00 92.94 197 LEU A O 1
ATOM 1501 N N . GLY A 1 198 ? -6.080 -3.280 -11.109 1.00 86.81 198 GLY A N 1
ATOM 1502 C CA . GLY A 1 198 ? -6.368 -1.948 -11.639 1.00 86.81 198 GLY A CA 1
ATOM 1503 C C . GLY A 1 198 ? -6.078 -0.878 -10.595 1.00 86.81 198 GLY A C 1
ATOM 1504 O O . GLY A 1 198 ? -6.522 -0.987 -9.450 1.00 86.81 198 GLY A O 1
ATOM 1505 N N . SER A 1 199 ? -5.282 0.143 -10.935 1.00 88.62 199 SER A N 1
ATOM 1506 C CA . SER A 1 199 ? -5.122 1.306 -10.052 1.00 88.62 199 SER A CA 1
ATOM 1507 C C . SER A 1 199 ? -4.717 2.607 -10.722 1.00 88.62 199 SER A C 1
ATOM 1509 O O . SER A 1 199 ? -3.841 2.634 -11.577 1.00 88.62 199 SER A O 1
ATOM 1511 N N . SER A 1 200 ? -5.221 3.739 -10.233 1.00 92.88 200 SER A N 1
ATOM 1512 C CA . SER A 1 200 ? -4.686 5.038 -10.672 1.00 92.88 200 SER A CA 1
ATOM 1513 C C . SER A 1 200 ? -3.255 5.252 -10.157 1.00 92.88 200 SER A C 1
ATOM 1515 O O . SER A 1 200 ? -2.402 5.780 -10.875 1.00 92.88 200 SER A O 1
ATOM 1517 N N . SER A 1 201 ? -2.944 4.813 -8.931 1.00 93.81 201 SER A N 1
ATOM 1518 C CA . SER A 1 201 ? -1.584 4.911 -8.393 1.00 93.81 201 SER A CA 1
ATOM 1519 C C . SER A 1 201 ? -1.210 3.798 -7.417 1.00 93.81 201 SER A C 1
ATOM 1521 O O . SER A 1 201 ? -1.961 3.488 -6.494 1.00 93.81 201 SER A O 1
ATOM 1523 N N . ALA A 1 202 ? -0.005 3.250 -7.580 1.00 96.56 202 ALA A N 1
ATOM 1524 C CA . ALA A 1 202 ? 0.656 2.380 -6.612 1.00 96.56 202 ALA A CA 1
ATOM 1525 C C . ALA A 1 202 ? 1.981 3.015 -6.170 1.00 96.56 202 ALA A C 1
ATOM 1527 O O . ALA A 1 202 ? 2.864 3.237 -6.999 1.00 96.56 202 ALA A O 1
ATOM 1528 N N . THR A 1 203 ? 2.137 3.289 -4.874 1.00 97.50 203 THR A N 1
ATOM 1529 C CA . THR A 1 203 ? 3.310 3.989 -4.331 1.00 97.50 203 THR A CA 1
ATOM 1530 C C . THR A 1 203 ? 3.915 3.259 -3.137 1.00 97.50 203 THR A C 1
ATOM 1532 O O . THR A 1 203 ? 3.226 2.927 -2.178 1.00 97.50 203 THR A O 1
ATOM 1535 N N . ILE A 1 204 ? 5.230 3.050 -3.161 1.00 96.44 204 ILE A N 1
ATOM 1536 C CA . ILE A 1 204 ? 5.999 2.589 -2.002 1.00 96.44 204 ILE A CA 1
ATOM 1537 C C . ILE A 1 204 ? 7.037 3.652 -1.646 1.00 96.44 204 ILE A C 1
ATOM 1539 O O . ILE A 1 204 ? 7.867 3.991 -2.488 1.00 96.44 204 ILE A O 1
ATOM 1543 N N . LYS A 1 205 ? 7.036 4.120 -0.394 1.00 95.50 205 LYS A N 1
ATOM 1544 C CA . LYS A 1 205 ? 8.093 4.959 0.180 1.00 95.50 205 LYS A CA 1
ATOM 1545 C C . LYS A 1 205 ? 8.752 4.248 1.354 1.00 95.50 205 LYS A C 1
ATOM 1547 O O . LYS A 1 205 ? 8.071 3.849 2.297 1.00 95.50 205 LYS A O 1
ATOM 1552 N N . THR A 1 206 ? 10.075 4.093 1.328 1.00 90.75 206 THR A N 1
ATOM 1553 C CA . THR A 1 206 ? 10.786 3.412 2.423 1.00 90.75 206 THR A CA 1
ATOM 1554 C C . THR A 1 206 ? 12.065 4.110 2.855 1.00 90.75 206 THR A C 1
ATOM 1556 O O . THR A 1 206 ? 12.892 4.483 2.021 1.00 90.75 206 THR A O 1
ATOM 1559 N N . LEU A 1 207 ? 12.288 4.146 4.166 1.00 88.81 207 LEU A N 1
ATOM 1560 C CA . LEU A 1 207 ? 13.547 4.531 4.797 1.00 88.81 207 LEU A CA 1
ATOM 1561 C C . LEU A 1 207 ? 14.188 3.297 5.425 1.00 88.81 207 LEU A C 1
ATOM 1563 O O . LEU A 1 207 ? 13.802 2.880 6.513 1.00 88.81 207 LEU A O 1
ATOM 1567 N N . GLY A 1 208 ? 15.135 2.688 4.712 1.00 76.00 208 GLY A N 1
ATOM 1568 C CA . GLY A 1 208 ? 15.710 1.391 5.054 1.00 76.00 208 GLY A CA 1
ATOM 1569 C C . GLY A 1 208 ? 14.785 0.240 4.662 1.00 76.00 208 GLY A C 1
ATOM 1570 O O . GLY A 1 208 ? 13.752 0.018 5.303 1.00 76.00 208 GLY A O 1
ATOM 1571 N N . SER A 1 209 ? 15.140 -0.508 3.611 1.00 74.25 209 SER A N 1
ATOM 1572 C CA . SER A 1 209 ? 14.430 -1.744 3.254 1.00 74.25 209 SER A CA 1
ATOM 1573 C C . SER A 1 209 ? 15.282 -2.810 2.574 1.00 74.25 209 SER A C 1
ATOM 1575 O O . SER A 1 209 ? 16.162 -2.504 1.783 1.00 74.25 209 SER A O 1
ATOM 1577 N N . SER A 1 210 ? 15.015 -4.099 2.806 1.00 84.50 210 SER A N 1
ATOM 1578 C CA . SER A 1 210 ? 15.671 -5.133 1.984 1.00 84.50 210 SER A CA 1
ATOM 1579 C C . SER A 1 210 ? 15.045 -5.198 0.586 1.00 84.50 210 SER A C 1
ATOM 1581 O O . SER A 1 210 ? 15.762 -5.341 -0.403 1.00 84.50 210 SER A O 1
ATOM 1583 N N . SER A 1 211 ? 13.720 -5.046 0.462 1.00 90.25 211 SER A N 1
ATOM 1584 C CA . SER A 1 211 ? 13.054 -5.055 -0.847 1.00 90.25 211 SER A CA 1
ATOM 1585 C C . SER A 1 211 ? 11.764 -4.231 -0.915 1.00 90.25 211 SER A C 1
ATOM 1587 O O . SER A 1 211 ? 10.877 -4.397 -0.080 1.00 90.25 211 SER A O 1
ATOM 1589 N N . ALA A 1 212 ? 11.619 -3.432 -1.974 1.00 93.94 212 ALA A N 1
ATOM 1590 C CA . ALA A 1 212 ? 10.377 -2.770 -2.372 1.00 93.94 212 ALA A CA 1
ATOM 1591 C C . ALA A 1 212 ? 9.902 -3.318 -3.727 1.00 93.94 212 ALA A C 1
ATOM 1593 O O . ALA A 1 212 ? 10.662 -3.333 -4.698 1.00 93.94 212 ALA A O 1
ATOM 1594 N N . THR A 1 213 ? 8.657 -3.796 -3.810 1.00 96.69 213 THR A N 1
ATOM 1595 C CA . THR A 1 213 ? 8.106 -4.392 -5.037 1.00 96.69 213 THR A CA 1
ATOM 1596 C C . THR A 1 213 ? 6.698 -3.900 -5.353 1.00 96.69 213 THR A C 1
ATOM 1598 O O . THR A 1 213 ? 5.781 -4.087 -4.560 1.00 96.69 213 THR A O 1
ATOM 1601 N N . ILE A 1 214 ? 6.491 -3.402 -6.570 1.00 97.44 214 ILE A N 1
ATOM 1602 C CA . ILE A 1 214 ? 5.159 -3.143 -7.129 1.00 97.44 214 ILE A CA 1
ATOM 1603 C C . ILE A 1 214 ? 4.903 -4.115 -8.282 1.00 97.44 214 ILE A C 1
ATOM 1605 O O . ILE A 1 214 ? 5.758 -4.302 -9.152 1.00 97.44 214 ILE A O 1
ATOM 1609 N N . LYS A 1 215 ? 3.730 -4.755 -8.284 1.00 97.50 215 LYS A N 1
ATOM 1610 C CA . LYS A 1 215 ? 3.222 -5.547 -9.410 1.00 97.50 215 LYS A CA 1
ATOM 1611 C C . LYS A 1 215 ? 1.829 -5.064 -9.791 1.00 97.50 215 LYS A C 1
ATOM 1613 O O . LYS A 1 215 ? 0.934 -5.146 -8.955 1.00 97.50 215 LYS A O 1
ATOM 1618 N N . THR A 1 216 ? 1.646 -4.618 -11.025 1.00 93.75 216 THR A N 1
ATOM 1619 C CA . THR A 1 216 ? 0.351 -4.141 -11.522 1.00 93.75 216 THR A CA 1
ATOM 1620 C C . THR A 1 216 ? -0.018 -4.838 -12.831 1.00 93.75 216 THR A C 1
ATOM 1622 O O . THR A 1 216 ? 0.873 -5.237 -13.586 1.00 93.75 216 THR A O 1
ATOM 1625 N N . LEU A 1 217 ? -1.314 -5.044 -13.075 1.00 92.94 217 LEU A N 1
ATOM 1626 C CA . LEU A 1 217 ? -1.801 -5.375 -14.415 1.00 92.94 217 LEU A CA 1
ATOM 1627 C C . LEU A 1 217 ? -2.033 -4.058 -15.157 1.00 92.94 217 LEU A C 1
ATOM 1629 O O . LEU A 1 217 ? -1.235 -3.753 -16.022 1.00 92.94 217 LEU A O 1
ATOM 1633 N N . ASP A 1 218 ? -2.970 -3.223 -14.715 1.00 88.25 218 ASP A N 1
ATOM 1634 C CA . ASP A 1 218 ? -3.199 -1.893 -15.286 1.00 88.25 218 ASP A CA 1
ATOM 1635 C C . ASP A 1 218 ? -2.980 -0.791 -14.243 1.00 88.25 218 ASP A C 1
ATOM 1637 O O . ASP A 1 218 ? -3.492 -0.870 -13.118 1.00 88.25 218 ASP A O 1
ATOM 1641 N N . SER A 1 219 ? -2.171 0.226 -14.564 1.00 88.56 219 SER A N 1
ATOM 1642 C CA . SER A 1 219 ? -2.040 1.397 -13.691 1.00 88.56 219 SER A CA 1
ATOM 1643 C C . SER A 1 219 ? -1.622 2.691 -14.373 1.00 88.56 219 SER A C 1
ATOM 1645 O O . SER A 1 219 ? -0.657 2.722 -15.128 1.00 88.56 219 SER A O 1
ATOM 1647 N N . SER A 1 220 ? -2.214 3.822 -13.986 1.00 92.69 220 SER A N 1
ATOM 1648 C CA . SER A 1 220 ? -1.727 5.123 -14.473 1.00 92.69 220 SER A CA 1
ATOM 1649 C C . SER A 1 220 ? -0.314 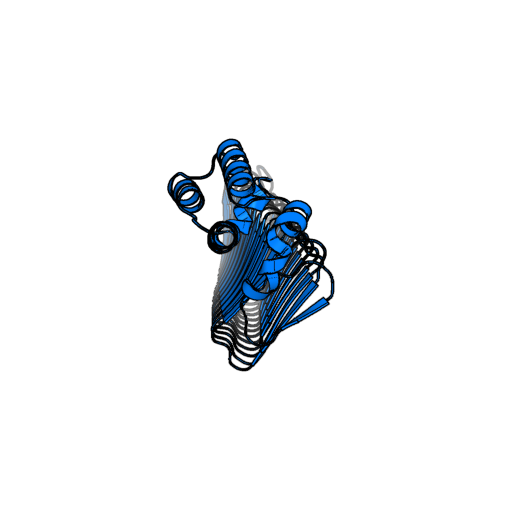5.425 -13.955 1.00 92.69 220 SER A C 1
ATOM 1651 O O . SER A 1 220 ? 0.512 5.964 -14.690 1.00 92.69 220 SER A O 1
ATOM 1653 N N . SER A 1 221 ? 0.006 5.056 -12.710 1.00 93.38 221 SER A N 1
ATOM 1654 C CA . SER A 1 221 ? 1.338 5.277 -12.133 1.00 93.38 221 SER A CA 1
ATOM 1655 C C . SER A 1 221 ? 1.775 4.182 -11.156 1.00 93.38 221 SER A C 1
ATOM 1657 O O . SER A 1 221 ? 1.004 3.751 -10.300 1.00 93.38 221 SER A O 1
ATOM 1659 N N . ALA A 1 222 ? 3.042 3.776 -11.251 1.00 96.38 222 ALA A N 1
ATOM 1660 C CA . ALA A 1 222 ? 3.720 2.928 -10.275 1.00 96.38 222 ALA A CA 1
ATOM 1661 C C . ALA A 1 222 ? 5.032 3.592 -9.835 1.00 96.38 222 ALA A C 1
ATOM 1663 O O . ALA A 1 222 ? 5.915 3.817 -10.666 1.00 96.38 222 ALA A O 1
ATOM 1664 N N . THR A 1 223 ? 5.178 3.875 -8.539 1.00 97.31 223 THR A N 1
ATOM 1665 C CA . THR A 1 223 ? 6.311 4.642 -8.002 1.00 97.31 223 THR A CA 1
ATOM 1666 C C . THR A 1 223 ? 6.938 3.960 -6.792 1.00 97.31 223 THR A C 1
ATOM 1668 O O . THR A 1 223 ? 6.255 3.628 -5.826 1.00 97.31 223 THR A O 1
ATOM 1671 N N . ILE A 1 224 ? 8.259 3.792 -6.810 1.00 96.25 224 ILE A N 1
ATOM 1672 C CA . ILE A 1 224 ? 9.041 3.371 -5.644 1.00 96.25 224 ILE A CA 1
ATOM 1673 C C . ILE A 1 224 ? 10.049 4.470 -5.303 1.00 96.25 224 ILE A C 1
ATOM 1675 O O . ILE A 1 224 ? 10.878 4.814 -6.143 1.00 96.25 224 ILE A O 1
ATOM 1679 N N . GLU A 1 225 ? 10.013 4.977 -4.070 1.00 95.00 225 GLU A N 1
ATOM 1680 C CA . GLU A 1 225 ? 10.993 5.919 -3.522 1.00 95.00 225 GLU A CA 1
ATOM 1681 C C . GLU A 1 225 ? 11.680 5.313 -2.293 1.00 95.00 225 GLU A C 1
ATOM 1683 O O . GLU A 1 225 ? 11.025 4.963 -1.309 1.00 95.00 225 GLU A O 1
ATOM 1688 N N . THR A 1 226 ? 13.007 5.167 -2.325 1.00 90.25 226 THR A N 1
ATOM 1689 C CA . THR A 1 226 ? 13.739 4.517 -1.226 1.00 90.25 226 THR A CA 1
ATOM 1690 C C . THR A 1 226 ? 15.020 5.240 -0.828 1.00 90.25 226 THR A C 1
ATOM 1692 O O . THR A 1 226 ? 15.832 5.584 -1.688 1.00 90.25 226 THR A O 1
ATOM 1695 N N . TRP A 1 227 ? 15.278 5.366 0.476 1.00 87.69 227 TRP A N 1
ATOM 1696 C CA . TRP A 1 227 ? 16.612 5.685 1.010 1.00 87.69 227 TRP A CA 1
ATOM 1697 C C . TRP A 1 227 ? 17.188 4.451 1.704 1.00 87.69 227 TRP A C 1
ATOM 1699 O O . TRP A 1 227 ? 16.670 4.019 2.732 1.00 87.69 227 TRP A O 1
ATOM 1709 N N . GLY A 1 228 ? 18.235 3.862 1.122 1.00 74.81 228 GLY A N 1
ATOM 1710 C CA . GLY A 1 228 ? 18.913 2.673 1.639 1.00 74.81 228 GLY A CA 1
ATOM 1711 C C . GLY A 1 228 ? 18.126 1.380 1.430 1.00 74.81 228 GLY A C 1
ATOM 1712 O O . GLY A 1 228 ? 17.612 0.808 2.392 1.00 74.81 228 GLY A O 1
ATOM 1713 N N . SER A 1 229 ? 18.036 0.905 0.183 1.00 72.38 229 SER A N 1
ATOM 1714 C CA . SER A 1 229 ? 17.410 -0.388 -0.134 1.00 72.38 229 SER A CA 1
ATOM 1715 C C . SER A 1 229 ? 18.380 -1.434 -0.682 1.00 72.38 229 SER A C 1
ATOM 1717 O O . SER A 1 229 ? 19.390 -1.092 -1.276 1.00 72.38 229 SER A O 1
ATOM 1719 N N . SER A 1 230 ? 18.103 -2.734 -0.538 1.00 82.38 230 SER A N 1
ATOM 1720 C CA . SER A 1 230 ? 18.851 -3.737 -1.325 1.00 82.38 230 SER A CA 1
ATOM 1721 C C . SER A 1 230 ? 18.270 -3.870 -2.736 1.00 82.38 230 SER A C 1
ATOM 1723 O O . SER A 1 230 ? 19.022 -3.936 -3.708 1.00 82.38 230 SER A O 1
ATOM 1725 N N . SER A 1 231 ? 16.939 -3.859 -2.889 1.00 89.62 231 SER A N 1
ATOM 1726 C CA . SER A 1 231 ? 16.300 -3.961 -4.207 1.00 89.62 231 SER A CA 1
ATOM 1727 C C . SER A 1 231 ? 14.975 -3.203 -4.327 1.00 89.62 231 SER A C 1
ATOM 1729 O O . SER A 1 231 ? 14.092 -3.355 -3.486 1.00 89.62 231 SER A O 1
ATOM 1731 N N . ALA A 1 232 ? 14.801 -2.473 -5.431 1.00 93.56 232 ALA A N 1
ATOM 1732 C CA . ALA A 1 232 ? 13.539 -1.868 -5.853 1.00 93.56 232 ALA A CA 1
ATOM 1733 C C . ALA A 1 232 ? 13.088 -2.470 -7.193 1.00 93.56 232 ALA A C 1
ATOM 1735 O O . ALA A 1 232 ? 13.856 -2.498 -8.157 1.00 93.56 232 ALA A O 1
ATOM 1736 N N . THR A 1 233 ? 11.855 -2.981 -7.269 1.00 96.25 233 THR A N 1
ATOM 1737 C CA . THR A 1 233 ? 11.328 -3.631 -8.479 1.00 96.25 233 THR A CA 1
ATOM 1738 C C . THR A 1 233 ? 9.908 -3.190 -8.815 1.00 96.25 233 THR A C 1
ATOM 1740 O O . THR A 1 233 ? 8.994 -3.378 -8.018 1.00 96.25 233 THR A O 1
ATOM 1743 N N . ILE A 1 234 ? 9.691 -2.737 -10.047 1.00 96.94 234 ILE A N 1
ATOM 1744 C CA . ILE A 1 234 ? 8.356 -2.520 -10.615 1.00 96.94 234 ILE A CA 1
ATOM 1745 C C . ILE A 1 234 ? 8.124 -3.525 -11.747 1.00 96.94 234 ILE A C 1
ATOM 1747 O O . ILE A 1 234 ? 8.991 -3.719 -12.603 1.00 96.94 234 ILE A O 1
ATOM 1751 N N . LYS A 1 235 ? 6.962 -4.188 -11.746 1.00 96.88 235 LYS A N 1
ATOM 1752 C CA . LYS A 1 235 ? 6.481 -5.026 -12.852 1.00 96.88 235 LYS A CA 1
ATOM 1753 C C . LYS A 1 235 ? 5.072 -4.599 -13.250 1.00 96.88 235 LYS A C 1
ATOM 1755 O O . LYS A 1 235 ? 4.191 -4.689 -12.400 1.00 96.88 235 LYS A O 1
ATOM 1760 N N . THR A 1 236 ? 4.855 -4.202 -14.498 1.00 92.69 236 THR A N 1
ATOM 1761 C CA . THR A 1 236 ? 3.530 -3.773 -14.979 1.00 92.69 236 THR A CA 1
ATOM 1762 C C . THR A 1 236 ? 3.164 -4.416 -16.319 1.00 92.69 236 THR A C 1
ATOM 1764 O O . THR A 1 236 ? 4.051 -4.840 -17.068 1.00 92.69 236 THR A O 1
ATOM 1767 N N . LEU A 1 237 ? 1.866 -4.523 -16.606 1.00 91.75 237 LEU A N 1
ATOM 1768 C CA . LEU A 1 237 ? 1.306 -5.026 -17.867 1.00 91.75 237 LEU A CA 1
ATOM 1769 C C . LEU A 1 237 ? 0.321 -3.996 -18.455 1.00 91.75 237 LEU A C 1
ATOM 1771 O O . LEU A 1 237 ? -0.844 -4.306 -18.691 1.00 91.75 237 LEU A O 1
ATOM 1775 N N . GLY A 1 238 ? 0.802 -2.770 -18.644 1.00 84.06 238 GLY A N 1
ATOM 1776 C CA . GLY A 1 238 ? 0.008 -1.599 -18.998 1.00 84.06 238 GLY A CA 1
ATOM 1777 C C . GLY A 1 238 ? 0.214 -0.510 -17.956 1.00 84.06 238 GLY A C 1
ATOM 1778 O O . GLY A 1 238 ? -0.226 -0.633 -16.809 1.00 84.06 238 GLY A O 1
ATOM 1779 N N . SER A 1 239 ? 0.956 0.547 -18.304 1.00 86.62 239 SER A N 1
ATOM 1780 C CA . SER A 1 239 ? 1.051 1.728 -17.439 1.00 86.62 239 SER A CA 1
ATOM 1781 C C . SER A 1 239 ? 1.398 3.024 -18.154 1.00 86.62 239 SER A C 1
ATOM 1783 O O . SER A 1 239 ? 2.261 3.050 -19.024 1.00 86.62 239 SER A O 1
ATOM 1785 N N . SER A 1 240 ? 0.850 4.154 -17.706 1.00 90.75 240 SER A N 1
ATOM 1786 C CA . SER A 1 240 ? 1.317 5.454 -18.216 1.00 90.75 240 SER A CA 1
ATOM 1787 C C . SER A 1 240 ? 2.731 5.780 -17.709 1.00 90.75 240 SER A C 1
ATOM 1789 O O . SER A 1 240 ? 3.562 6.298 -18.459 1.00 90.75 240 SER A O 1
ATOM 1791 N N . SER A 1 241 ? 3.049 5.454 -16.451 1.00 92.25 241 SER A N 1
ATOM 1792 C CA . SER A 1 241 ? 4.386 5.681 -15.890 1.00 92.25 241 SER A CA 1
ATOM 1793 C C . SER A 1 241 ? 4.806 4.641 -14.853 1.00 92.25 241 SER A C 1
ATOM 1795 O O . SER A 1 241 ? 4.051 4.317 -13.936 1.00 92.25 241 SER A O 1
ATOM 1797 N N . ALA A 1 242 ? 6.051 4.175 -14.963 1.00 95.12 242 ALA A N 1
ATOM 1798 C CA . ALA A 1 242 ? 6.747 3.398 -13.943 1.00 95.12 242 ALA A CA 1
ATOM 1799 C C . ALA A 1 242 ? 8.030 4.130 -13.525 1.00 95.12 242 ALA A C 1
ATOM 1801 O O . ALA A 1 242 ? 8.893 4.389 -14.365 1.00 95.12 242 ALA A O 1
ATOM 1802 N N . THR A 1 243 ? 8.174 4.453 -12.238 1.00 96.56 243 THR A N 1
ATOM 1803 C CA . THR A 1 243 ? 9.294 5.256 -11.724 1.00 96.56 243 THR A CA 1
ATOM 1804 C C . THR A 1 243 ? 9.930 4.635 -10.482 1.00 96.56 243 THR A C 1
ATOM 1806 O O . THR A 1 243 ? 9.250 4.342 -9.503 1.00 96.56 243 THR A O 1
ATOM 1809 N N . ILE A 1 244 ? 11.256 4.484 -10.483 1.00 95.56 244 ILE A N 1
ATOM 1810 C CA . ILE A 1 244 ? 12.038 4.148 -9.285 1.00 95.56 244 ILE A CA 1
ATOM 1811 C C . ILE A 1 244 ? 12.998 5.297 -8.987 1.00 95.56 244 ILE A C 1
ATOM 1813 O O . ILE A 1 244 ? 13.811 5.64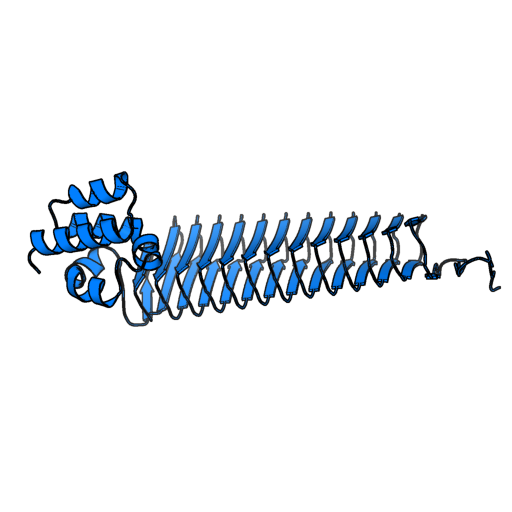5 -9.840 1.00 95.56 244 ILE A O 1
ATOM 1817 N N . LYS A 1 245 ? 12.948 5.833 -7.766 1.00 94.56 245 LYS A N 1
ATOM 1818 C CA . LYS A 1 245 ? 13.919 6.792 -7.229 1.00 94.56 245 LYS A CA 1
ATOM 1819 C C . LYS A 1 245 ? 14.606 6.204 -6.006 1.00 94.56 245 LYS A C 1
ATOM 1821 O O . LYS A 1 245 ? 13.940 5.789 -5.061 1.00 94.56 245 LYS A O 1
ATOM 1826 N N . THR A 1 246 ? 15.936 6.175 -5.992 1.00 89.56 246 THR A N 1
ATOM 1827 C CA . THR A 1 246 ? 16.677 5.622 -4.849 1.00 89.56 246 THR A CA 1
ATOM 1828 C C . THR A 1 246 ? 17.938 6.404 -4.495 1.00 89.56 246 THR A C 1
ATOM 1830 O O . THR A 1 246 ? 18.729 6.751 -5.369 1.00 89.56 246 THR A O 1
ATOM 1833 N N . LEU A 1 247 ? 18.166 6.596 -3.191 1.00 86.56 247 LEU A N 1
ATOM 1834 C CA . LEU A 1 247 ? 19.469 6.961 -2.618 1.00 86.56 247 LEU A CA 1
ATOM 1835 C C . LEU A 1 247 ? 20.078 5.710 -1.975 1.00 86.56 247 LEU A C 1
ATOM 1837 O O . LEU A 1 247 ? 19.630 5.293 -0.909 1.00 86.56 247 LEU A O 1
ATOM 1841 N N . GLY A 1 248 ? 21.062 5.094 -2.625 1.00 72.44 248 GLY A N 1
ATOM 1842 C CA . GLY A 1 248 ? 21.684 3.850 -2.177 1.00 72.44 248 GLY A CA 1
ATOM 1843 C C . GLY A 1 248 ? 20.802 2.629 -2.439 1.00 72.44 248 GLY A C 1
ATOM 1844 O O . GLY A 1 248 ? 19.854 2.370 -1.696 1.00 72.44 248 GLY A O 1
ATOM 1845 N N . SER A 1 249 ? 21.124 1.872 -3.494 1.00 72.88 249 SER A N 1
ATOM 1846 C CA . SER A 1 249 ? 20.508 0.569 -3.776 1.00 72.88 249 SER A CA 1
ATOM 1847 C C . SER A 1 249 ? 21.480 -0.463 -4.340 1.00 72.88 249 SER A C 1
ATOM 1849 O O . SER A 1 249 ? 22.357 -0.123 -5.121 1.00 72.88 249 SER A O 1
ATOM 1851 N N . SER A 1 250 ? 21.316 -1.756 -4.042 1.00 82.56 250 SER A N 1
ATOM 1852 C CA . SER A 1 250 ? 22.062 -2.777 -4.804 1.00 82.56 250 SER A CA 1
ATOM 1853 C C . SER A 1 250 ? 21.473 -2.952 -6.210 1.00 82.56 250 SER A C 1
ATOM 1855 O O . SER A 1 250 ? 22.219 -3.090 -7.177 1.00 82.56 250 SER A O 1
ATOM 1857 N N . SER A 1 251 ? 20.143 -2.902 -6.363 1.00 88.81 251 SER A N 1
ATOM 1858 C CA . SER A 1 251 ? 19.497 -3.019 -7.677 1.00 88.81 251 SER A CA 1
ATOM 1859 C C . SER A 1 251 ? 18.166 -2.270 -7.796 1.00 88.81 251 SER A C 1
ATOM 1861 O O . SER A 1 251 ? 17.287 -2.423 -6.951 1.00 88.81 251 SER A O 1
ATOM 1863 N N . ALA A 1 252 ? 17.982 -1.545 -8.901 1.00 92.69 252 ALA A N 1
ATOM 1864 C CA . ALA A 1 252 ? 16.706 -0.978 -9.333 1.00 92.69 252 ALA A CA 1
ATOM 1865 C C . ALA A 1 252 ? 16.271 -1.619 -10.660 1.00 92.69 252 ALA A C 1
ATOM 1867 O O . ALA A 1 252 ? 17.037 -1.639 -11.623 1.00 92.69 252 ALA A O 1
ATOM 1868 N N . THR A 1 253 ? 15.056 -2.170 -10.722 1.00 95.19 253 THR A N 1
ATOM 1869 C CA . THR A 1 253 ? 14.549 -2.863 -11.916 1.00 95.19 253 THR A CA 1
ATOM 1870 C C . THR A 1 253 ? 13.121 -2.461 -12.266 1.00 95.19 253 THR A C 1
ATOM 1872 O O . THR A 1 253 ? 12.209 -2.645 -11.467 1.00 95.19 253 THR A O 1
ATOM 1875 N N . ILE A 1 254 ? 12.897 -2.042 -13.509 1.00 95.75 254 ILE A N 1
ATOM 1876 C CA . ILE A 1 254 ? 11.559 -1.878 -14.087 1.00 95.75 254 ILE A CA 1
ATOM 1877 C C . ILE A 1 254 ? 11.365 -2.916 -15.194 1.00 95.75 254 ILE A C 1
ATOM 1879 O O . ILE A 1 254 ? 12.231 -3.087 -16.055 1.00 95.75 254 ILE A O 1
ATOM 1883 N N . LYS A 1 255 ? 10.236 -3.630 -15.168 1.00 95.38 255 LYS A N 1
ATOM 1884 C CA . LYS A 1 255 ? 9.786 -4.507 -16.257 1.00 95.38 255 LYS A CA 1
ATOM 1885 C C . LYS A 1 255 ? 8.370 -4.131 -16.664 1.00 95.38 255 LYS A C 1
ATOM 1887 O O . LYS A 1 255 ? 7.481 -4.238 -15.827 1.00 95.38 255 LYS A O 1
ATOM 1892 N N . THR A 1 256 ? 8.153 -3.760 -17.917 1.00 91.00 256 THR A N 1
ATOM 1893 C CA . THR A 1 256 ? 6.814 -3.400 -18.397 1.00 91.00 256 THR A CA 1
ATOM 1894 C C . THR A 1 256 ? 6.473 -4.092 -19.713 1.00 91.00 256 THR A C 1
ATOM 1896 O O . THR A 1 256 ? 7.343 -4.334 -20.554 1.00 91.00 256 THR A O 1
ATOM 1899 N N . LEU A 1 257 ? 5.200 -4.442 -19.868 1.00 88.75 257 LEU A N 1
ATOM 1900 C CA . LEU A 1 257 ? 4.576 -4.753 -21.150 1.00 88.75 257 LEU A CA 1
ATOM 1901 C C . LEU A 1 257 ? 3.624 -3.595 -21.429 1.00 88.75 257 LEU A C 1
ATOM 1903 O O . LEU A 1 257 ? 2.663 -3.449 -20.687 1.00 88.75 257 LEU A O 1
ATOM 1907 N N . ASP A 1 258 ? 3.936 -2.778 -22.427 1.00 83.50 258 ASP A N 1
ATOM 1908 C CA . ASP A 1 258 ? 3.250 -1.528 -22.762 1.00 83.50 258 ASP A CA 1
ATOM 1909 C C . ASP A 1 258 ? 3.332 -0.430 -21.682 1.00 83.50 258 ASP A C 1
ATOM 1911 O O . ASP A 1 258 ? 2.755 -0.515 -20.591 1.00 83.50 258 ASP A O 1
ATOM 1915 N N . SER A 1 259 ? 4.106 0.625 -21.953 1.00 84.12 259 SER A N 1
ATOM 1916 C CA . SER A 1 259 ? 4.123 1.813 -21.094 1.00 84.12 259 SER A CA 1
ATOM 1917 C C . SER A 1 259 ? 4.488 3.103 -21.808 1.00 84.12 259 SER A C 1
ATOM 1919 O O . SER A 1 259 ? 5.441 3.143 -22.578 1.00 84.12 259 SER A O 1
ATOM 1921 N N . SER A 1 260 ? 3.845 4.218 -21.462 1.00 89.69 260 SER A N 1
ATOM 1922 C CA . SER A 1 260 ? 4.261 5.515 -22.019 1.00 89.69 260 SER A CA 1
ATOM 1923 C C . SER A 1 260 ? 5.655 5.918 -21.523 1.00 89.69 260 SER A C 1
ATOM 1925 O O . SER A 1 260 ? 6.444 6.481 -22.282 1.00 89.69 260 SER A O 1
ATOM 1927 N N . SER A 1 261 ? 5.996 5.611 -20.266 1.00 90.56 261 SER A N 1
ATOM 1928 C CA . SER A 1 261 ? 7.308 5.939 -19.699 1.00 90.56 261 SER A CA 1
ATOM 1929 C C . SER A 1 261 ? 7.787 4.953 -18.629 1.00 90.56 261 SER A C 1
ATOM 1931 O O . SER A 1 261 ? 7.024 4.527 -17.762 1.00 90.56 261 SER A O 1
ATOM 1933 N N . ALA A 1 262 ? 9.082 4.633 -18.662 1.00 93.12 262 ALA A N 1
ATOM 1934 C CA . ALA A 1 262 ? 9.787 3.911 -17.605 1.00 93.12 262 ALA A CA 1
ATOM 1935 C C . ALA A 1 262 ? 11.044 4.690 -17.192 1.00 93.12 262 ALA A C 1
ATOM 1937 O O . ALA A 1 262 ? 11.905 4.949 -18.033 1.00 93.12 262 ALA A O 1
ATOM 1938 N N . THR A 1 263 ? 11.162 5.052 -15.912 1.00 95.00 263 THR A N 1
ATOM 1939 C CA . THR A 1 263 ? 12.251 5.900 -15.404 1.00 95.00 263 THR A CA 1
ATOM 1940 C C . THR A 1 263 ? 12.907 5.314 -14.158 1.00 95.00 263 THR A C 1
ATOM 1942 O O . THR A 1 263 ? 12.234 4.995 -13.181 1.00 95.00 263 THR A O 1
ATOM 1945 N N . ILE A 1 264 ? 14.235 5.217 -14.156 1.00 94.06 264 ILE A N 1
ATOM 1946 C CA . ILE A 1 264 ? 15.023 4.924 -12.953 1.00 94.06 264 ILE A CA 1
ATOM 1947 C C . ILE A 1 264 ? 15.956 6.102 -12.677 1.00 94.06 264 ILE A C 1
ATOM 1949 O O . ILE A 1 264 ? 16.765 6.447 -13.534 1.00 94.06 264 ILE A O 1
ATOM 1953 N N . GLU A 1 265 ? 15.886 6.673 -11.476 1.00 92.94 265 GLU A N 1
ATOM 1954 C CA . GLU A 1 265 ? 16.829 7.675 -10.972 1.00 92.94 265 GLU A CA 1
ATOM 1955 C C . GLU A 1 265 ? 17.532 7.132 -9.721 1.00 92.94 265 GLU A C 1
ATOM 1957 O O . GLU A 1 265 ? 16.888 6.834 -8.710 1.00 92.94 265 GLU A O 1
ATOM 1962 N N . THR A 1 266 ? 18.857 6.973 -9.770 1.00 87.88 266 THR A N 1
ATOM 1963 C CA . THR A 1 266 ? 19.622 6.415 -8.645 1.00 87.88 266 THR A CA 1
ATOM 1964 C C . THR A 1 266 ? 20.842 7.251 -8.275 1.00 87.88 266 THR A C 1
ATOM 1966 O O . THR A 1 266 ? 21.654 7.598 -9.133 1.00 87.88 266 THR A O 1
ATOM 1969 N N . TRP A 1 267 ? 21.040 7.456 -6.976 1.00 84.69 267 TRP A N 1
ATOM 1970 C CA . TRP A 1 267 ? 22.270 7.986 -6.389 1.00 84.69 267 TRP A CA 1
ATOM 1971 C C . TRP A 1 267 ? 22.988 6.864 -5.635 1.00 84.69 267 TRP A C 1
ATOM 1973 O O . TRP A 1 267 ? 22.554 6.488 -4.548 1.00 84.69 267 TRP A O 1
ATOM 1983 N N . GLY A 1 268 ? 24.044 6.295 -6.221 1.00 72.94 268 GLY A N 1
ATOM 1984 C CA . GLY A 1 268 ? 24.747 5.127 -5.686 1.00 72.94 268 GLY A CA 1
ATOM 1985 C C . GLY A 1 268 ? 23.963 3.833 -5.910 1.00 72.94 268 GLY A C 1
ATOM 1986 O O . GLY A 1 268 ? 23.048 3.503 -5.147 1.00 72.94 268 GLY A O 1
ATOM 1987 N N . SER A 1 269 ? 24.290 3.083 -6.968 1.00 72.19 269 SER A N 1
ATOM 1988 C CA . SER A 1 269 ? 23.686 1.763 -7.200 1.00 72.19 269 SER A CA 1
ATOM 1989 C C . SER A 1 269 ? 24.586 0.752 -7.900 1.00 72.19 269 SER A C 1
ATOM 1991 O O . SER A 1 269 ? 25.316 1.092 -8.821 1.00 72.19 269 SER A O 1
ATOM 1993 N N . SER A 1 270 ? 24.514 -0.533 -7.540 1.00 81.56 270 SER A N 1
ATOM 1994 C CA . SER A 1 270 ? 25.280 -1.550 -8.285 1.00 81.56 270 SER A CA 1
ATOM 1995 C C . SER A 1 270 ? 24.678 -1.807 -9.676 1.00 81.56 270 SER A C 1
ATOM 1997 O O . SER A 1 270 ? 25.410 -2.014 -10.647 1.00 81.56 270 SER A O 1
ATOM 1999 N N . SER A 1 271 ? 23.346 -1.765 -9.813 1.00 86.88 271 SER A N 1
ATOM 2000 C CA . SER A 1 271 ? 22.688 -1.963 -11.110 1.00 86.88 271 SER A CA 1
ATOM 2001 C C . SER A 1 271 ? 21.340 -1.254 -11.250 1.00 86.88 271 SER A C 1
ATOM 2003 O O . SER A 1 271 ? 20.477 -1.374 -10.380 1.00 86.88 271 SER A O 1
ATOM 2005 N N . ALA A 1 272 ? 21.128 -0.595 -12.390 1.00 90.81 272 ALA A N 1
ATOM 2006 C CA . ALA A 1 272 ? 19.838 -0.075 -12.836 1.00 90.81 272 ALA A CA 1
ATOM 2007 C C . ALA A 1 272 ? 19.426 -0.764 -14.146 1.00 90.81 272 ALA A C 1
ATOM 2009 O O . ALA A 1 272 ? 20.186 -0.768 -15.114 1.00 90.81 272 ALA A O 1
ATOM 2010 N N . THR A 1 273 ? 18.237 -1.368 -14.188 1.00 93.38 273 THR A N 1
ATOM 2011 C CA . THR A 1 273 ? 17.752 -2.109 -15.362 1.00 93.38 273 THR A CA 1
ATOM 2012 C C . THR A 1 273 ? 16.317 -1.749 -15.726 1.00 93.38 273 THR A C 1
ATOM 2014 O O . THR A 1 273 ? 15.407 -1.922 -14.921 1.00 93.38 273 THR A O 1
ATOM 2017 N N . ILE A 1 274 ? 16.086 -1.370 -16.980 1.00 93.00 274 ILE A N 1
ATOM 2018 C CA . ILE A 1 274 ? 14.748 -1.258 -17.568 1.00 93.00 274 ILE A CA 1
ATOM 2019 C C . ILE A 1 274 ? 14.596 -2.330 -18.649 1.00 93.00 274 ILE A C 1
ATOM 2021 O O . ILE A 1 274 ? 15.465 -2.480 -19.507 1.00 93.00 274 ILE A O 1
ATOM 2025 N N . LYS A 1 275 ? 13.497 -3.087 -18.610 1.00 92.69 275 LYS A N 1
ATOM 2026 C CA . LYS A 1 275 ? 13.087 -3.996 -19.688 1.00 92.69 275 LYS A CA 1
ATOM 2027 C C . LYS A 1 275 ? 11.666 -3.664 -20.113 1.00 92.69 275 LYS A C 1
ATOM 2029 O O . LYS A 1 275 ? 10.767 -3.803 -19.286 1.00 92.69 275 LYS A O 1
ATOM 2034 N N . THR A 1 276 ? 11.457 -3.279 -21.364 1.00 87.38 276 THR A N 1
ATOM 2035 C CA . THR A 1 276 ? 10.113 -2.980 -21.866 1.00 87.38 276 THR A CA 1
ATOM 2036 C C . THR A 1 276 ? 9.817 -3.670 -23.191 1.00 87.38 276 THR A C 1
ATOM 2038 O O . THR A 1 276 ? 10.717 -3.947 -23.988 1.00 87.38 276 THR A O 1
ATOM 2041 N N . LEU A 1 277 ? 8.540 -3.970 -23.412 1.00 85.62 277 LEU A N 1
ATOM 2042 C CA . LEU A 1 277 ? 8.012 -4.447 -24.685 1.00 85.62 277 LEU A CA 1
ATOM 2043 C C . LEU A 1 277 ? 6.840 -3.536 -25.058 1.00 85.62 277 LEU A C 1
ATOM 2045 O O . LEU A 1 277 ? 5.781 -3.633 -24.447 1.00 85.62 277 LEU A O 1
ATOM 2049 N N . GLY A 1 278 ? 7.085 -2.603 -25.981 1.00 74.31 278 GLY A N 1
ATOM 2050 C CA . GLY A 1 278 ? 6.238 -1.443 -26.263 1.00 74.31 278 GLY A CA 1
ATOM 2051 C C . GLY A 1 278 ? 6.431 -0.337 -25.224 1.00 74.31 278 GLY A C 1
ATOM 2052 O O . GLY A 1 278 ? 5.966 -0.454 -24.090 1.00 74.31 278 GLY A O 1
ATOM 2053 N N . SER A 1 279 ? 7.154 0.737 -25.560 1.00 75.19 279 SER A N 1
ATOM 2054 C CA . SER A 1 279 ? 7.145 1.954 -24.735 1.00 75.19 279 SER A CA 1
ATOM 2055 C C . SER A 1 279 ? 7.478 3.229 -25.494 1.00 75.19 279 SER A C 1
ATOM 2057 O O . SER A 1 279 ? 8.376 3.239 -26.323 1.00 75.19 279 SER A O 1
ATOM 2059 N N . SER A 1 280 ? 6.870 4.362 -25.146 1.00 83.62 280 SER A N 1
ATOM 2060 C CA . SER A 1 280 ? 7.275 5.629 -25.777 1.00 83.62 280 SER A CA 1
ATOM 2061 C C . SER A 1 280 ? 8.669 6.077 -25.312 1.00 83.62 280 SER A C 1
ATOM 2063 O O . SER A 1 280 ? 9.458 6.563 -26.123 1.00 83.62 280 SER A O 1
ATOM 2065 N N . SER A 1 281 ? 9.009 5.891 -24.028 1.00 87.12 281 SER A N 1
ATOM 2066 C CA . SER A 1 281 ? 10.316 6.281 -23.478 1.00 87.12 281 SER A CA 1
ATOM 2067 C C . SER A 1 281 ? 10.809 5.374 -22.344 1.00 87.12 281 SER A C 1
ATOM 2069 O O . SER A 1 281 ? 10.059 5.046 -21.423 1.00 87.12 281 SER A O 1
ATOM 2071 N N . ALA A 1 282 ? 12.097 5.025 -22.372 1.00 89.75 282 ALA A N 1
ATOM 2072 C CA . ALA A 1 282 ? 12.816 4.384 -21.273 1.00 89.75 282 ALA A CA 1
ATOM 2073 C C . ALA A 1 282 ? 14.035 5.230 -20.878 1.00 89.75 282 ALA A C 1
ATOM 2075 O O . ALA A 1 282 ? 14.891 5.504 -21.715 1.00 89.75 282 ALA A O 1
ATOM 2076 N N . THR A 1 283 ? 14.135 5.638 -19.611 1.00 91.19 283 THR A N 1
ATOM 2077 C CA . THR A 1 283 ? 15.202 6.526 -19.123 1.00 91.19 283 THR A CA 1
ATOM 2078 C C . THR A 1 283 ? 15.858 5.989 -17.855 1.00 91.19 283 THR A C 1
ATOM 2080 O O . THR A 1 283 ? 15.186 5.705 -16.867 1.00 91.19 283 THR A O 1
ATOM 2083 N N . ILE A 1 284 ? 17.186 5.906 -17.844 1.00 90.94 284 ILE A N 1
ATOM 2084 C CA . ILE A 1 284 ? 17.975 5.662 -16.633 1.00 90.94 284 ILE A CA 1
ATOM 2085 C C . ILE A 1 284 ? 18.871 6.873 -16.383 1.00 90.94 284 ILE A C 1
ATOM 2087 O O . ILE A 1 284 ? 19.649 7.244 -17.259 1.00 90.94 284 ILE A O 1
ATOM 2091 N N . LYS A 1 285 ? 18.797 7.448 -15.181 1.00 89.75 285 LYS A N 1
ATOM 2092 C CA . LYS A 1 285 ? 19.722 8.466 -14.676 1.00 89.75 285 LYS A CA 1
ATOM 2093 C C . LYS A 1 285 ? 20.449 7.934 -13.452 1.00 89.75 285 LYS A C 1
ATOM 2095 O O . LYS A 1 285 ? 19.808 7.611 -12.452 1.00 89.75 285 LYS A O 1
ATOM 2100 N N . THR A 1 286 ? 21.774 7.856 -13.504 1.00 84.75 286 THR A N 1
ATOM 2101 C CA . THR A 1 286 ? 22.569 7.401 -12.359 1.00 84.75 286 THR A CA 1
ATOM 2102 C C . THR A 1 286 ? 23.748 8.320 -12.049 1.00 84.75 286 THR A C 1
ATOM 2104 O O . THR A 1 286 ? 24.470 8.767 -12.940 1.00 84.75 286 THR A O 1
ATOM 2107 N N . LEU A 1 287 ? 23.990 8.563 -10.761 1.00 83.06 287 LEU A N 1
ATOM 2108 C CA . LEU A 1 287 ? 25.290 9.020 -10.269 1.00 83.06 287 LEU A CA 1
ATOM 2109 C C . LEU A 1 287 ? 25.938 7.851 -9.529 1.00 83.06 287 LEU A C 1
ATOM 2111 O O . LEU A 1 287 ? 25.345 7.327 -8.586 1.00 83.06 287 LEU A O 1
ATOM 2115 N N . ASP A 1 288 ? 27.139 7.480 -9.965 1.00 74.44 288 ASP A N 1
ATOM 2116 C CA . ASP A 1 288 ? 27.967 6.411 -9.406 1.00 74.44 288 ASP A CA 1
ATOM 2117 C C . ASP A 1 288 ? 27.263 5.043 -9.415 1.00 74.44 288 ASP A C 1
ATOM 2119 O O . ASP A 1 288 ? 26.625 4.609 -8.449 1.00 74.44 288 ASP A O 1
ATOM 2123 N N . SER A 1 289 ? 27.291 4.368 -10.569 1.00 71.12 289 SER A N 1
ATOM 2124 C CA . SER A 1 289 ? 26.721 3.025 -10.695 1.00 71.12 289 SER A CA 1
ATOM 2125 C C . SER A 1 289 ? 27.610 2.040 -11.432 1.00 71.12 289 SER A C 1
ATOM 2127 O O . SER A 1 289 ? 28.249 2.362 -12.429 1.00 71.12 289 SER A O 1
ATOM 2129 N N . SER A 1 290 ? 27.625 0.781 -10.993 1.00 79.44 290 SER A N 1
ATOM 2130 C CA . SER A 1 290 ? 28.435 -0.227 -11.689 1.00 79.44 290 SER A CA 1
ATOM 2131 C C . SER A 1 290 ? 27.849 -0.567 -13.066 1.00 79.44 290 SER A C 1
ATOM 2133 O O . SER A 1 290 ? 28.600 -0.809 -14.009 1.00 79.44 290 SER A O 1
ATOM 2135 N N . SER A 1 291 ? 26.517 -0.558 -13.213 1.00 83.00 291 SER A N 1
ATOM 2136 C CA . SER A 1 291 ? 25.851 -0.867 -14.484 1.00 83.00 291 SER A CA 1
ATOM 2137 C C . SER A 1 291 ? 24.502 -0.163 -14.672 1.00 83.00 291 SER A C 1
ATOM 2139 O O . SER A 1 291 ? 23.675 -0.129 -13.761 1.00 83.00 291 SER A O 1
ATOM 2141 N N . ALA A 1 292 ? 24.255 0.329 -15.887 1.00 87.19 292 ALA A N 1
ATOM 2142 C CA . ALA A 1 292 ? 22.948 0.782 -16.361 1.00 87.19 292 ALA A CA 1
ATOM 2143 C C . ALA A 1 292 ? 22.566 0.015 -17.635 1.00 87.19 292 ALA A C 1
ATOM 2145 O O . ALA A 1 292 ? 23.366 -0.097 -18.567 1.00 87.19 292 ALA A O 1
ATOM 2146 N N . THR A 1 293 ? 21.363 -0.557 -17.688 1.00 89.19 293 THR A N 1
ATOM 2147 C CA . THR A 1 293 ? 20.909 -1.363 -18.830 1.00 89.19 293 THR A CA 1
ATOM 2148 C C . THR A 1 293 ? 19.465 -1.070 -19.200 1.00 89.19 293 THR A C 1
ATOM 2150 O O . THR A 1 293 ? 18.563 -1.233 -18.384 1.00 89.19 293 THR A O 1
ATOM 2153 N N . ILE A 1 294 ? 19.228 -0.727 -20.459 1.00 88.44 294 ILE A N 1
ATOM 2154 C CA . ILE A 1 294 ? 17.895 -0.635 -21.050 1.00 88.44 294 ILE A CA 1
ATOM 2155 C C . ILE A 1 294 ? 17.767 -1.733 -22.106 1.00 88.44 294 ILE A C 1
ATOM 2157 O O . ILE A 1 294 ? 18.646 -1.878 -22.950 1.00 88.44 294 ILE A O 1
ATOM 2161 N N . LYS A 1 295 ? 16.691 -2.522 -22.056 1.00 87.62 295 LYS A N 1
ATOM 2162 C CA . LYS A 1 295 ? 16.319 -3.478 -23.108 1.00 87.62 295 LYS A CA 1
ATOM 2163 C C . LYS A 1 295 ? 14.905 -3.178 -23.576 1.00 87.62 295 LYS A C 1
ATOM 2165 O O . LYS A 1 295 ? 13.987 -3.258 -22.761 1.00 87.62 295 LYS A O 1
ATOM 2170 N N . THR A 1 296 ? 14.723 -2.851 -24.847 1.00 82.56 296 THR A N 1
ATOM 2171 C CA . THR A 1 296 ? 13.419 -2.455 -25.385 1.00 82.56 296 THR A CA 1
ATOM 2172 C C . THR A 1 296 ? 13.117 -3.115 -26.720 1.00 82.56 296 THR A C 1
ATOM 2174 O O . THR A 1 296 ? 13.980 -3.199 -27.591 1.00 82.56 296 THR A O 1
ATOM 2177 N N . LEU A 1 297 ? 11.863 -3.522 -26.900 1.00 81.19 297 LEU A N 1
ATOM 2178 C CA . LEU A 1 297 ? 11.302 -3.932 -28.187 1.00 81.19 297 LEU A CA 1
ATOM 2179 C C . LEU A 1 297 ? 10.200 -2.937 -28.573 1.00 81.19 297 LEU A C 1
ATOM 2181 O O . LEU A 1 297 ? 9.226 -2.828 -27.830 1.00 81.19 297 LEU A O 1
ATOM 2185 N N . GLY A 1 298 ? 10.352 -2.221 -29.692 1.00 69.75 298 GLY A N 1
ATOM 2186 C CA . GLY A 1 298 ? 9.339 -1.279 -30.189 1.00 69.75 298 GLY A CA 1
ATOM 2187 C C . GLY A 1 298 ? 9.226 0.026 -29.394 1.00 69.75 298 GLY A C 1
ATOM 2188 O O . GLY A 1 298 ? 8.116 0.520 -29.195 1.00 69.75 298 GLY A O 1
ATOM 2189 N N . SER A 1 299 ? 10.346 0.558 -28.882 1.00 70.00 299 SER A N 1
ATOM 2190 C CA . SER A 1 299 ? 10.340 1.834 -28.148 1.00 70.00 299 SER A CA 1
ATOM 2191 C C . SER A 1 299 ? 10.745 3.034 -28.994 1.00 70.00 299 SER A C 1
ATOM 2193 O O . SER A 1 299 ? 11.736 2.953 -29.715 1.00 70.00 299 SER A O 1
ATOM 2195 N N . SER A 1 300 ? 10.082 4.183 -28.835 1.00 76.50 300 SER A N 1
ATOM 2196 C CA . SER A 1 300 ? 10.446 5.405 -29.578 1.00 76.50 300 SER A CA 1
ATOM 2197 C C . SER A 1 300 ? 11.784 6.001 -29.111 1.00 76.50 300 SER A C 1
ATOM 2199 O O . SER A 1 300 ? 12.576 6.476 -29.930 1.00 76.50 300 SER A O 1
ATOM 2201 N N . SER A 1 301 ? 12.075 5.957 -27.805 1.00 81.12 301 SER A N 1
ATOM 2202 C CA . SER A 1 301 ? 13.325 6.480 -27.235 1.00 81.12 301 SER A CA 1
ATOM 2203 C C . SER A 1 301 ? 13.838 5.661 -26.049 1.00 81.12 301 SER A C 1
ATOM 2205 O O . SER A 1 301 ? 13.074 5.262 -25.166 1.00 81.12 301 SER A O 1
ATOM 2207 N N . ALA A 1 302 ? 15.153 5.447 -26.011 1.00 84.50 302 ALA A N 1
ATOM 2208 C CA . ALA A 1 302 ? 15.881 4.898 -24.873 1.00 84.50 302 ALA A CA 1
ATOM 2209 C C . ALA A 1 302 ? 17.048 5.825 -24.501 1.00 84.50 302 ALA A C 1
ATOM 2211 O O . ALA A 1 302 ? 17.879 6.142 -25.349 1.00 84.50 302 ALA A O 1
ATOM 2212 N N . THR A 1 303 ? 17.129 6.253 -23.239 1.00 85.75 303 THR A N 1
ATOM 2213 C CA . THR A 1 303 ? 18.152 7.194 -22.759 1.00 85.75 303 THR A CA 1
ATOM 2214 C C . THR A 1 303 ? 18.845 6.684 -21.502 1.00 85.75 303 THR A C 1
ATOM 2216 O O . THR A 1 303 ? 18.195 6.366 -20.508 1.00 85.75 303 THR A O 1
ATOM 2219 N N . ILE A 1 304 ? 20.176 6.660 -21.515 1.00 85.62 304 ILE A N 1
ATOM 2220 C CA . ILE A 1 304 ? 20.996 6.438 -20.321 1.00 85.62 304 ILE A CA 1
ATOM 2221 C C . ILE A 1 304 ? 21.852 7.683 -20.068 1.00 85.62 304 ILE A C 1
ATOM 2223 O O . ILE A 1 304 ? 22.725 8.011 -20.868 1.00 85.62 304 ILE A O 1
ATOM 2227 N N . GLU A 1 305 ? 21.631 8.353 -18.938 1.00 85.12 305 GLU A N 1
ATOM 2228 C CA . GLU A 1 305 ? 22.480 9.430 -18.426 1.00 85.12 305 GLU A CA 1
ATOM 2229 C C . GLU A 1 305 ? 23.244 8.930 -17.198 1.00 85.12 305 GLU A C 1
ATOM 2231 O O . GLU A 1 305 ? 22.638 8.525 -16.205 1.00 85.12 305 GLU A O 1
ATOM 2236 N N . THR A 1 306 ? 24.577 8.934 -17.253 1.00 77.69 306 THR A N 1
ATOM 2237 C CA . THR A 1 306 ? 25.392 8.484 -16.119 1.00 77.69 306 THR A CA 1
ATOM 2238 C C . THR A 1 306 ? 26.551 9.411 -15.813 1.00 77.69 306 THR A C 1
ATOM 2240 O O . THR A 1 306 ? 27.194 9.960 -16.713 1.00 77.69 306 THR A O 1
ATOM 2243 N N . TRP A 1 307 ? 26.857 9.517 -14.522 1.00 75.88 307 TRP A N 1
ATOM 2244 C CA . TRP A 1 307 ? 28.057 10.173 -14.029 1.00 75.88 307 TRP A CA 1
ATOM 2245 C C . TRP A 1 307 ? 28.888 9.188 -13.203 1.00 75.88 307 TRP A C 1
ATOM 2247 O O . TRP A 1 307 ? 28.442 8.724 -12.156 1.00 75.88 307 TRP A O 1
ATOM 2257 N N . GLY A 1 308 ? 30.075 8.823 -13.697 1.00 65.75 308 GLY A N 1
ATOM 2258 C CA . GLY A 1 308 ? 30.972 7.858 -13.039 1.00 65.75 308 GLY A CA 1
ATOM 2259 C C . GLY A 1 308 ? 30.551 6.383 -13.124 1.00 65.75 308 GLY A C 1
ATOM 2260 O O . GLY A 1 308 ? 30.970 5.591 -12.285 1.00 65.75 308 GLY A O 1
ATOM 2261 N N . SER A 1 309 ? 29.719 5.986 -14.099 1.00 62.62 309 SER A N 1
ATOM 2262 C CA . SER A 1 309 ? 29.319 4.576 -14.232 1.00 62.62 309 SER A CA 1
ATOM 2263 C C . SER A 1 309 ? 30.339 3.710 -14.975 1.00 62.62 309 SER A C 1
ATOM 2265 O O . SER A 1 309 ? 30.927 4.133 -15.964 1.00 62.62 309 SER A O 1
ATOM 2267 N N . SER A 1 310 ? 30.502 2.450 -14.552 1.00 66.06 310 SER A N 1
ATOM 2268 C CA . SER A 1 310 ? 31.457 1.525 -15.195 1.00 66.06 310 SER A CA 1
ATOM 2269 C C . SER A 1 310 ? 30.950 0.934 -16.524 1.00 66.06 310 SER A C 1
ATOM 2271 O O . SER A 1 310 ? 31.752 0.607 -17.402 1.00 66.06 310 SER A O 1
ATOM 2273 N N . SER A 1 311 ? 29.629 0.793 -16.702 1.00 73.50 311 SER A N 1
ATOM 2274 C CA . SER A 1 311 ? 29.024 0.199 -17.904 1.00 73.50 311 SER A CA 1
ATOM 2275 C C . SER A 1 311 ? 27.629 0.756 -18.195 1.00 73.50 311 SER A C 1
ATOM 2277 O O . SER A 1 311 ? 26.792 0.835 -17.294 1.00 73.50 311 SER A O 1
ATOM 2279 N N . ALA A 1 312 ? 27.349 1.050 -19.467 1.00 78.88 312 ALA A N 1
ATOM 2280 C CA . ALA A 1 312 ? 26.036 1.474 -19.954 1.00 78.88 312 ALA A CA 1
ATOM 2281 C C . ALA A 1 312 ? 25.652 0.670 -21.206 1.00 78.88 312 ALA A C 1
ATOM 2283 O O . ALA A 1 312 ? 26.441 0.513 -22.135 1.00 78.88 312 ALA A O 1
ATOM 2284 N N . THR A 1 313 ? 24.442 0.119 -21.250 1.00 82.12 313 THR A N 1
ATOM 2285 C CA . THR A 1 313 ? 23.996 -0.747 -22.355 1.00 82.12 313 THR A CA 1
ATOM 2286 C C . THR A 1 313 ? 22.555 -0.441 -22.724 1.00 82.12 313 THR A C 1
ATOM 2288 O O . THR A 1 313 ? 21.692 -0.407 -21.854 1.00 82.12 313 THR A O 1
ATOM 2291 N N . ILE A 1 314 ? 22.294 -0.236 -24.011 1.00 80.06 314 ILE A N 1
ATOM 2292 C CA . ILE A 1 314 ? 20.954 -0.064 -24.564 1.00 80.06 314 ILE A CA 1
ATOM 2293 C C . ILE A 1 314 ? 20.834 -1.123 -25.652 1.00 80.06 314 ILE A C 1
ATOM 2295 O O . ILE A 1 314 ? 21.561 -1.106 -26.639 1.00 80.06 314 ILE A O 1
ATOM 2299 N N . GLU A 1 315 ? 19.937 -2.075 -25.443 1.00 81.38 315 GLU A N 1
ATOM 2300 C CA . GLU A 1 315 ? 19.577 -3.074 -26.438 1.00 81.38 315 GLU A CA 1
ATOM 2301 C C . GLU A 1 315 ? 18.192 -2.705 -26.950 1.00 81.38 315 GLU A C 1
ATOM 2303 O O . GLU A 1 315 ? 17.203 -2.853 -26.231 1.00 81.38 315 GLU A O 1
ATOM 2308 N N . THR A 1 316 ? 18.122 -2.188 -28.170 1.00 71.69 316 THR A N 1
ATOM 2309 C CA . THR A 1 316 ? 16.846 -1.914 -28.824 1.00 71.69 316 THR A CA 1
ATOM 2310 C C . THR A 1 316 ? 16.629 -2.898 -29.962 1.00 71.69 316 THR A C 1
ATOM 2312 O O . THR A 1 316 ? 17.585 -3.383 -30.556 1.00 71.69 316 THR A O 1
ATOM 2315 N N . LEU A 1 317 ? 15.375 -3.202 -30.271 1.00 67.19 317 LEU A N 1
ATOM 2316 C CA . LEU A 1 317 ? 14.966 -3.832 -31.520 1.00 67.19 317 LEU A CA 1
ATOM 2317 C C . LEU A 1 317 ? 13.774 -3.006 -32.016 1.00 67.19 317 LEU A C 1
ATOM 2319 O O . LEU A 1 317 ? 12.787 -2.883 -31.288 1.00 67.19 317 LEU A O 1
ATOM 2323 N N . ASP A 1 318 ? 13.912 -2.393 -33.193 1.00 64.06 318 ASP A N 1
ATOM 2324 C CA . ASP A 1 318 ? 12.911 -1.483 -33.775 1.00 64.06 318 ASP A CA 1
ATOM 2325 C C . ASP A 1 318 ? 12.633 -0.217 -32.932 1.00 64.06 318 ASP A C 1
ATOM 2327 O O . ASP A 1 318 ? 11.514 0.047 -32.496 1.00 64.06 318 ASP A O 1
ATOM 2331 N N . SER A 1 319 ? 13.687 0.558 -32.645 1.00 60.72 319 SER A N 1
ATOM 2332 C CA . SER A 1 319 ? 13.581 1.832 -31.922 1.00 60.72 319 SER A CA 1
ATOM 2333 C C . SER A 1 319 ? 13.959 3.027 -32.778 1.00 60.72 319 SER A C 1
ATOM 2335 O O . SER A 1 319 ? 14.890 2.953 -33.577 1.00 60.72 319 SER A O 1
ATOM 2337 N N . SER A 1 320 ? 13.278 4.157 -32.564 1.00 64.12 320 SER A N 1
ATOM 2338 C CA . SER A 1 320 ? 13.554 5.387 -33.317 1.00 64.12 320 SER A CA 1
ATOM 2339 C C . SER A 1 320 ? 14.830 6.097 -32.844 1.00 64.12 320 SER A C 1
ATOM 2341 O O . SER A 1 320 ? 15.473 6.773 -33.642 1.00 64.12 320 SER A O 1
ATOM 2343 N N . SER A 1 321 ? 15.213 5.962 -31.565 1.00 72.19 321 SER A N 1
ATOM 2344 C CA . SER A 1 321 ? 16.429 6.588 -31.018 1.00 72.19 321 SER A CA 1
ATOM 2345 C C . SER A 1 321 ? 16.980 5.892 -29.765 1.00 72.19 321 SER A C 1
ATOM 2347 O O . SER A 1 321 ? 16.226 5.450 -28.896 1.00 72.19 321 SER A O 1
ATOM 2349 N N . ALA A 1 322 ? 18.311 5.851 -29.650 1.00 76.88 322 ALA A N 1
ATOM 2350 C CA . ALA A 1 322 ? 19.044 5.453 -28.450 1.00 76.88 322 ALA A CA 1
ATOM 2351 C C . ALA A 1 322 ? 20.078 6.538 -28.107 1.00 76.88 322 ALA A C 1
ATOM 2353 O O . ALA A 1 322 ? 20.859 6.943 -28.966 1.00 76.88 322 ALA A O 1
ATOM 2354 N N . THR A 1 323 ? 20.066 7.036 -26.867 1.00 77.81 323 THR A N 1
ATOM 2355 C CA . THR A 1 323 ? 20.900 8.164 -26.424 1.00 77.81 323 THR A CA 1
ATOM 2356 C C . THR A 1 323 ? 21.704 7.806 -25.179 1.00 77.81 323 THR A C 1
ATOM 2358 O O . THR A 1 323 ? 21.162 7.318 -24.188 1.00 77.81 323 THR A O 1
ATOM 2361 N N . TYR A 1 324 ? 22.998 8.123 -25.206 1.00 75.38 324 TYR A N 1
ATOM 2362 C CA . TYR A 1 324 ? 23.890 8.029 -24.054 1.00 75.38 324 TYR A CA 1
ATOM 2363 C C . TYR A 1 324 ? 24.425 9.415 -23.698 1.00 75.38 324 TYR A C 1
ATOM 2365 O O . TYR A 1 324 ? 25.010 10.091 -24.542 1.00 75.38 324 TYR A O 1
ATOM 2373 N N . VAL A 1 325 ? 24.267 9.824 -22.440 1.00 76.31 325 VAL A N 1
ATOM 2374 C CA . VAL A 1 325 ? 24.870 11.043 -21.889 1.00 76.31 325 VAL A CA 1
ATOM 2375 C C . VAL A 1 325 ? 25.822 10.625 -20.776 1.00 76.31 325 VAL A C 1
ATOM 2377 O O . VAL A 1 325 ? 25.401 10.224 -19.695 1.00 76.31 325 VAL A O 1
ATOM 2380 N N . LEU A 1 326 ? 27.123 10.666 -21.053 1.00 70.69 326 LEU A N 1
ATOM 2381 C CA . LEU A 1 326 ? 28.156 10.131 -20.167 1.00 70.69 326 LEU A CA 1
ATOM 2382 C C . LEU A 1 326 ? 29.064 11.270 -19.713 1.00 70.69 326 LEU A C 1
ATOM 2384 O O . LEU A 1 326 ? 29.623 11.987 -20.543 1.00 70.69 326 LEU A O 1
ATOM 2388 N N . LYS A 1 327 ? 29.199 11.455 -18.398 1.00 66.38 327 LYS A N 1
ATOM 2389 C CA . LYS A 1 327 ? 30.062 12.488 -17.814 1.00 66.38 327 LYS A CA 1
ATOM 2390 C C . LYS A 1 327 ? 31.013 11.862 -16.786 1.00 66.38 327 LYS A C 1
ATOM 2392 O O . LYS A 1 327 ? 30.575 11.333 -15.770 1.00 66.38 327 LYS A O 1
ATOM 2397 N N . GLY A 1 328 ? 32.317 11.909 -17.062 1.00 61.47 328 GLY A N 1
ATOM 2398 C CA . GLY A 1 328 ? 33.377 11.332 -16.220 1.00 61.47 328 GLY A CA 1
ATOM 2399 C C . GLY A 1 328 ? 34.258 10.316 -16.956 1.00 61.47 328 GLY A C 1
ATOM 2400 O O . GLY A 1 328 ? 34.060 10.049 -18.139 1.00 61.47 328 GLY A O 1
ATOM 2401 N N . ASP A 1 329 ? 35.246 9.762 -16.251 1.00 50.41 329 ASP A N 1
ATOM 2402 C CA . ASP A 1 329 ? 36.090 8.681 -16.769 1.00 50.41 329 ASP A CA 1
ATOM 2403 C C . ASP A 1 329 ? 35.292 7.358 -16.804 1.00 50.41 329 ASP A C 1
ATOM 2405 O O . ASP A 1 329 ? 34.544 7.080 -15.872 1.00 50.41 329 ASP A O 1
ATOM 2409 N N . TYR A 1 330 ? 35.523 6.523 -17.831 1.00 52.31 330 TYR A N 1
ATOM 2410 C CA . TYR A 1 330 ? 35.036 5.134 -18.027 1.00 52.31 330 TYR A CA 1
ATOM 2411 C C . TYR A 1 330 ? 33.641 4.937 -18.667 1.00 52.31 330 TYR A C 1
ATOM 2413 O O . TYR A 1 330 ? 32.667 5.580 -18.295 1.00 52.31 330 TYR A O 1
ATOM 2421 N N . SER A 1 331 ? 33.544 4.007 -19.639 1.00 52.81 331 SER A N 1
ATOM 2422 C CA . SER A 1 331 ? 32.315 3.263 -20.014 1.00 52.81 331 SER A CA 1
ATOM 2423 C C . SER A 1 331 ? 32.553 2.289 -21.183 1.00 52.81 331 SER A C 1
ATOM 2425 O O . SER A 1 331 ? 33.052 2.662 -22.239 1.00 52.81 331 SER A O 1
ATOM 2427 N N . THR A 1 332 ? 32.143 1.024 -21.030 1.00 55.84 332 THR A N 1
ATOM 2428 C CA . THR A 1 332 ? 31.859 0.156 -22.192 1.00 55.84 332 THR A CA 1
ATOM 2429 C C . THR A 1 332 ? 30.441 0.461 -22.660 1.00 55.84 332 THR A C 1
ATOM 2431 O O . THR A 1 332 ? 29.513 0.333 -21.860 1.00 55.84 332 THR A O 1
ATOM 2434 N N . ILE A 1 333 ? 30.275 0.851 -23.927 1.00 60.28 333 ILE A N 1
ATOM 2435 C CA . ILE A 1 333 ? 28.967 1.060 -24.550 1.00 60.28 333 ILE A CA 1
ATOM 2436 C C . ILE A 1 333 ? 28.700 -0.133 -25.467 1.00 60.28 333 ILE A C 1
ATOM 2438 O O . ILE A 1 333 ? 29.553 -0.569 -26.238 1.00 60.28 333 ILE A O 1
ATOM 2442 N N . LYS A 1 334 ? 27.513 -0.718 -25.355 1.00 59.50 334 LYS A N 1
ATOM 2443 C CA . LYS A 1 334 ? 27.049 -1.740 -26.294 1.00 59.50 334 LYS A CA 1
ATOM 2444 C C . LYS A 1 334 ? 25.697 -1.300 -26.820 1.00 59.50 334 LYS A C 1
ATOM 2446 O O . LYS A 1 334 ? 24.728 -1.316 -26.063 1.00 59.50 334 LYS A O 1
ATOM 2451 N N . ASP A 1 335 ? 25.689 -0.917 -28.091 1.00 62.12 335 ASP A N 1
ATOM 2452 C CA . ASP A 1 335 ? 24.498 -0.811 -28.921 1.00 62.12 335 ASP A CA 1
ATOM 2453 C C . ASP A 1 335 ? 24.516 -2.009 -29.885 1.00 62.12 335 ASP A C 1
ATOM 2455 O O . ASP A 1 335 ? 25.535 -2.320 -30.507 1.00 62.12 335 ASP A O 1
ATOM 2459 N N . LEU A 1 336 ? 23.423 -2.765 -29.918 1.00 59.38 336 LEU A N 1
ATOM 2460 C CA . LEU A 1 336 ? 23.308 -4.011 -30.681 1.00 59.38 336 LEU A CA 1
ATOM 2461 C C . LEU A 1 336 ? 22.562 -3.824 -32.005 1.00 59.38 336 LEU A C 1
ATOM 2463 O O . LEU A 1 336 ? 22.490 -4.776 -32.776 1.00 59.38 336 LEU A O 1
ATOM 2467 N N . ASN A 1 337 ? 22.053 -2.618 -32.289 1.00 56.50 337 ASN A N 1
ATOM 2468 C CA . ASN A 1 337 ? 21.225 -2.374 -33.467 1.00 56.50 337 ASN A CA 1
ATOM 2469 C C . ASN A 1 337 ? 21.972 -1.814 -34.684 1.00 56.50 337 ASN A C 1
ATOM 2471 O O . ASN A 1 337 ? 21.324 -1.664 -35.718 1.00 56.50 337 ASN A O 1
ATOM 2475 N N . LYS A 1 338 ? 23.293 -1.550 -34.595 1.00 49.69 338 LYS A N 1
ATOM 2476 C CA . LYS A 1 338 ? 24.220 -1.505 -35.758 1.00 49.69 338 LYS A CA 1
ATOM 2477 C C . LYS A 1 338 ? 25.708 -1.232 -35.475 1.00 49.69 338 LYS A C 1
ATOM 2479 O O . LYS A 1 338 ? 26.491 -1.469 -36.379 1.00 49.69 338 LYS A O 1
ATOM 2484 N N . LEU A 1 339 ? 26.147 -0.790 -34.290 1.00 49.16 339 LEU A N 1
ATOM 2485 C CA . LEU A 1 339 ? 27.569 -0.470 -34.033 1.00 49.16 339 LEU A CA 1
ATOM 2486 C C . LEU A 1 339 ? 27.960 -0.745 -32.570 1.00 49.16 339 LEU A C 1
ATOM 2488 O O . LEU A 1 339 ? 27.366 -0.194 -31.646 1.00 49.16 339 LEU A O 1
ATOM 2492 N N . LYS A 1 340 ? 29.010 -1.545 -32.339 1.00 48.25 340 LYS A N 1
ATOM 2493 C CA . LYS A 1 340 ? 29.598 -1.721 -30.999 1.00 48.25 340 LYS A CA 1
ATOM 2494 C C . LYS A 1 340 ? 30.618 -0.608 -30.727 1.00 48.25 340 LYS A C 1
ATOM 2496 O O . LYS A 1 340 ? 31.741 -0.667 -31.212 1.00 48.25 340 LYS A O 1
ATOM 2501 N N . LEU A 1 341 ? 30.254 0.387 -29.920 1.00 49.00 341 LEU A N 1
ATOM 2502 C CA . LEU A 1 341 ? 31.155 1.480 -29.526 1.00 49.00 341 LEU A CA 1
ATOM 2503 C C . LEU A 1 341 ? 31.926 1.143 -28.239 1.00 49.00 341 LEU A C 1
ATOM 2505 O O . LEU A 1 341 ? 31.431 1.315 -27.128 1.00 49.00 341 LEU A O 1
ATOM 2509 N N . PHE A 1 342 ? 33.174 0.696 -28.365 1.00 46.84 342 PHE A N 1
ATOM 2510 C CA . PHE A 1 342 ? 34.050 0.493 -27.208 1.00 46.84 342 PHE A CA 1
ATOM 2511 C C . PHE A 1 342 ? 34.832 1.771 -26.890 1.00 46.84 342 PHE A C 1
ATOM 2513 O O . PHE A 1 342 ? 35.715 2.170 -27.642 1.00 46.84 342 PHE A O 1
ATOM 2520 N N . VAL A 1 343 ? 34.556 2.401 -25.745 1.00 48.75 343 VAL A N 1
ATOM 2521 C CA . VAL A 1 343 ? 35.337 3.551 -25.265 1.00 48.75 343 VAL A CA 1
ATOM 2522 C C . VAL A 1 343 ? 36.311 3.074 -24.184 1.00 48.75 343 VAL A C 1
ATOM 2524 O O . VAL A 1 343 ? 35.932 2.822 -23.041 1.00 48.75 343 VAL A O 1
ATOM 2527 N N . LYS A 1 344 ? 37.596 2.924 -24.536 1.00 42.84 344 LYS A N 1
ATOM 2528 C CA . LYS A 1 344 ? 38.680 2.624 -23.583 1.00 42.84 344 LYS A CA 1
ATOM 2529 C C . LYS A 1 344 ? 39.677 3.785 -23.535 1.00 42.84 344 LYS A C 1
ATOM 2531 O O . LYS A 1 344 ? 39.994 4.388 -24.553 1.00 42.84 344 LYS A O 1
ATOM 2536 N N . LYS A 1 345 ? 40.152 4.101 -22.325 1.00 43.00 345 LYS A N 1
ATOM 2537 C CA . LYS A 1 345 ? 41.044 5.227 -21.987 1.00 43.00 345 LYS A CA 1
ATOM 2538 C C . LYS A 1 345 ? 42.107 5.523 -23.069 1.00 43.00 345 LYS A C 1
ATOM 2540 O O . LYS A 1 345 ? 42.900 4.653 -23.419 1.00 43.00 345 LYS A O 1
ATOM 2545 N N . SER A 1 346 ? 42.140 6.782 -23.512 1.00 42.72 346 SER A N 1
ATOM 2546 C CA . SER A 1 346 ? 43.217 7.444 -24.275 1.00 42.72 346 SER A CA 1
ATOM 2547 C C . SER A 1 346 ? 43.482 7.015 -25.725 1.00 42.72 346 SER A C 1
ATOM 2549 O O . SER A 1 346 ? 44.425 7.526 -26.327 1.00 42.72 346 SER A O 1
ATOM 2551 N N . LYS A 1 347 ? 42.645 6.168 -26.331 1.00 42.69 347 LYS A N 1
ATOM 2552 C CA . LYS A 1 347 ? 42.581 5.995 -27.791 1.00 42.69 347 LYS A CA 1
ATOM 2553 C C . LYS A 1 347 ? 41.125 5.798 -28.198 1.00 42.69 347 LYS A C 1
ATOM 2555 O O . LYS A 1 347 ? 40.466 4.890 -27.705 1.00 42.69 347 LYS A O 1
ATOM 2560 N N . PHE A 1 348 ? 40.627 6.662 -29.076 1.00 42.88 348 PHE A N 1
ATOM 2561 C CA . PHE A 1 348 ? 39.370 6.407 -29.769 1.00 42.88 348 PHE A CA 1
ATOM 2562 C C . PHE A 1 348 ? 39.634 5.278 -30.760 1.00 42.88 348 PHE A C 1
ATOM 2564 O O . PHE A 1 348 ? 40.403 5.461 -31.699 1.00 42.88 348 PHE A O 1
ATOM 2571 N N . GLU A 1 349 ? 39.043 4.113 -30.531 1.00 41.47 349 GLU A N 1
ATOM 2572 C CA . GLU A 1 349 ? 39.073 3.018 -31.493 1.00 41.47 349 GLU A CA 1
ATOM 2573 C C . GLU A 1 349 ? 37.621 2.653 -31.795 1.00 41.47 349 GLU A C 1
ATOM 2575 O O . GLU A 1 349 ? 36.941 1.984 -31.018 1.00 41.47 349 GLU A O 1
ATOM 2580 N N . ILE A 1 350 ? 37.113 3.198 -32.901 1.00 44.34 350 ILE A N 1
ATOM 2581 C CA . ILE A 1 350 ? 35.848 2.759 -33.481 1.00 44.34 350 ILE A CA 1
ATOM 2582 C C . ILE A 1 350 ? 36.180 1.459 -34.206 1.00 44.34 350 ILE A C 1
ATOM 2584 O O . ILE A 1 350 ? 36.800 1.488 -35.265 1.00 44.34 350 ILE A O 1
ATOM 2588 N N . ILE A 1 351 ? 35.826 0.322 -33.611 1.00 41.66 351 ILE A N 1
ATOM 2589 C CA . ILE A 1 351 ? 35.894 -0.965 -34.301 1.00 41.66 351 ILE A CA 1
ATOM 2590 C C . ILE A 1 351 ? 34.506 -1.214 -34.880 1.00 41.66 351 ILE A C 1
ATOM 2592 O O . ILE A 1 351 ? 33.599 -1.674 -34.183 1.00 41.66 351 ILE A O 1
ATOM 2596 N N . GLU A 1 352 ? 34.337 -0.865 -36.151 1.00 38.00 352 GLU A N 1
ATOM 2597 C CA . GLU A 1 352 ? 33.261 -1.417 -36.965 1.00 38.00 352 GLU A CA 1
ATOM 2598 C C . GLU A 1 352 ? 33.547 -2.918 -37.115 1.00 38.00 352 GLU A C 1
ATOM 2600 O O . GLU A 1 352 ? 34.635 -3.315 -37.531 1.00 38.00 352 GLU A O 1
ATOM 2605 N N . VAL A 1 353 ? 32.624 -3.759 -36.654 1.00 39.31 353 VAL A N 1
ATOM 2606 C CA . VAL A 1 353 ? 32.691 -5.203 -36.887 1.00 39.31 353 VAL A CA 1
ATOM 2607 C C . VAL A 1 353 ? 31.645 -5.473 -37.955 1.00 39.31 353 VAL A C 1
ATOM 2609 O O . VAL A 1 353 ? 30.457 -5.415 -37.633 1.00 39.31 353 VAL A O 1
ATOM 2612 N N . GLU A 1 354 ? 32.106 -5.660 -39.197 1.00 33.84 354 GLU A N 1
ATOM 2613 C CA . GLU A 1 354 ? 31.285 -6.091 -40.343 1.00 33.84 354 GLU A CA 1
ATOM 2614 C C . GLU A 1 354 ? 30.511 -7.384 -40.056 1.00 33.84 354 GLU A C 1
ATOM 2616 O O . GLU A 1 354 ? 31.065 -8.287 -39.374 1.00 33.84 354 GLU A O 1
#

Organism: NCBI:txid637886

Sequence (354 aa):
MEFNQLKQDVLDRAKKCQACQPEYKRAYKSESKRELLQVIVDNIVWAYKEKMLDTQYMIDNFSDLFEEFGIYTTGLHEFKDKSVTLLGSSSATIKTLDSSSATIKTLDSSSATIETWGSSSATIKTLGSSSATIKTLDSSSATIETWGSSSATIKTLDSSSATIETWGSSSATIKTLDSSSATIETWGSSSATIKTLGSSSATIKTLGSSSATIKTLDSSSATIETWGSSSATIKTLGSSSATIKTLGSSSATIKTLDSSSATIETWGSSSATIKTLGSSSATIKTLDSSSATIKTLGSSSATIETWGSSSATIETLDSSSATYVLKGDYSTIKDLNKLKLFVKKSKFEIIEVE

Secondary structure (DSSP, 8-state):
--HHHHHHHHHHHHHHTT--HHHHHHHHH--SHHHHHHHHHHTHHHHHHTTS--HHHHHHHHGGGHHHHTEE-SSEEEESS-EEEEESS-EEEEEEEEEEEEEEEEEEEEEEEEEEEEEEEEEEEEEEEEEEEEEEEEEEEEEEEEEEEEEEEEEEEEEEEEEEEEEEEEEEEEEEEEEEEEEEEEEEEEEEEEEEEEEEEEEEEEEEEEEEEEEEEEEEEEEEEEEEEEEEEEEESSEEEEEEEEEEEEEEEEEEEEEEEEEEEEEEEEEEEEEEEEEEEEEEEEEEEEEEEEEEEEEEEEEEEEES-SEEEEEEES-SEEEEEEESS-EEEEE-SS---EEETTEE------